Protein AF-A0A7S0Q9B4-F1 (afdb_monomer)

Sequence (312 aa):
CRSCAPCRYISVSLKWGDCGWFAKCDLDGLLHDVTSFSSAAVEPTAGLDVASRRQERSTLLSGSQSTVAEMTKLQQSLASAASMNSTYNNGDRLFDRVKVMPAARTLFCSIDKCGITTIERVAQLVNGFETFKWLQSAPQQFNISFEAYLKLLRNPLWQRVVVYRDPIERFVSAYQSKCLLTDGIRSGRRHCHDVFKLNAWEISMEAVVARLPRYGSSNAHWIPQSHFCVGTVHSAWDSYTHHILLSNLSSQLPDLFRDRVPDPVLASINSHLLHDSNSSHHTHASDLRVSSSLREQLVDFYWEDYRLFLTK

Mean predicted aligned error: 14.37 Å

Structure (mmCIF, N/CA/C/O backbone):
data_AF-A0A7S0Q9B4-F1
#
_entry.id   AF-A0A7S0Q9B4-F1
#
loop_
_atom_site.group_PDB
_atom_site.id
_atom_site.type_symbol
_atom_site.label_atom_id
_atom_site.label_alt_id
_atom_site.label_comp_id
_atom_site.label_asym_id
_atom_site.label_entity_id
_atom_site.label_seq_id
_atom_site.pdbx_PDB_ins_code
_atom_site.Cartn_x
_atom_site.Cartn_y
_atom_site.Cartn_z
_atom_site.occupancy
_atom_site.B_iso_or_equiv
_atom_site.auth_seq_id
_atom_site.auth_comp_id
_atom_site.auth_asym_id
_atom_site.auth_atom_id
_atom_site.pdbx_PDB_model_num
ATOM 1 N N . CYS A 1 1 ? -26.868 -14.373 -4.759 1.00 45.50 1 CYS A N 1
ATOM 2 C CA . CYS A 1 1 ? -27.188 -12.966 -5.078 1.00 45.50 1 CYS A CA 1
ATOM 3 C C . CYS A 1 1 ? -28.187 -12.302 -4.133 1.00 45.50 1 CYS A C 1
ATOM 5 O O . CYS A 1 1 ? -27.847 -11.279 -3.563 1.00 45.50 1 CYS A O 1
ATOM 7 N N . ARG A 1 2 ? -29.380 -12.877 -3.912 1.00 40.91 2 ARG A N 1
ATOM 8 C CA . ARG A 1 2 ? -30.412 -12.324 -3.002 1.00 40.91 2 ARG A CA 1
ATOM 9 C C . ARG A 1 2 ? -29.985 -12.158 -1.529 1.00 40.91 2 ARG A C 1
ATOM 11 O O . ARG A 1 2 ? -30.669 -11.492 -0.768 1.00 40.91 2 ARG A O 1
ATOM 18 N N . SER A 1 3 ? -28.876 -12.770 -1.124 1.00 44.62 3 SER A N 1
ATOM 19 C CA . SER A 1 3 ? -28.341 -12.780 0.242 1.00 44.62 3 SER A CA 1
ATOM 20 C C . SER A 1 3 ? -27.383 -11.620 0.569 1.00 44.62 3 SER A C 1
ATOM 22 O O . SER A 1 3 ? -26.987 -11.487 1.723 1.00 44.62 3 SER A O 1
ATOM 24 N N . CYS A 1 4 ? -27.031 -10.771 -0.405 1.00 42.69 4 CYS A N 1
ATOM 25 C CA . CYS A 1 4 ? -26.103 -9.650 -0.227 1.00 42.69 4 CYS A CA 1
ATOM 26 C C . CYS A 1 4 ? -26.822 -8.314 -0.514 1.00 42.69 4 CYS A C 1
ATOM 28 O O . CYS A 1 4 ? -27.127 -8.017 -1.664 1.00 42.69 4 CYS A O 1
ATOM 30 N N . ALA A 1 5 ? -27.105 -7.500 0.509 1.00 42.16 5 ALA A N 1
ATOM 31 C CA . ALA A 1 5 ? -27.606 -6.124 0.347 1.00 42.16 5 ALA A CA 1
ATOM 32 C C . ALA A 1 5 ? -26.402 -5.160 0.314 1.00 42.16 5 ALA A C 1
ATOM 34 O O . ALA A 1 5 ? -25.591 -5.247 1.240 1.00 42.16 5 ALA A O 1
ATOM 35 N N . PRO A 1 6 ? -26.224 -4.293 -0.715 1.00 50.44 6 PRO A N 1
ATOM 36 C CA . PRO A 1 6 ? -27.185 -3.269 -1.152 1.00 50.44 6 PRO A CA 1
ATOM 37 C C . PRO A 1 6 ? -27.251 -3.064 -2.691 1.00 50.44 6 PRO A C 1
ATOM 39 O O . PRO A 1 6 ? -27.355 -1.936 -3.175 1.00 50.44 6 PRO A O 1
ATOM 42 N N . CYS A 1 7 ? -27.135 -4.125 -3.487 1.00 51.94 7 CYS A N 1
ATOM 43 C CA . CYS A 1 7 ? -27.099 -4.006 -4.949 1.00 51.94 7 CYS A CA 1
ATOM 44 C C . CYS A 1 7 ? -28.514 -3.992 -5.543 1.00 51.94 7 CYS A C 1
ATOM 46 O O . CYS A 1 7 ? -29.295 -4.907 -5.295 1.00 51.94 7 CYS A O 1
ATOM 48 N N . ARG A 1 8 ? -28.838 -2.967 -6.344 1.00 60.84 8 ARG A N 1
ATOM 49 C CA . ARG A 1 8 ? -30.140 -2.856 -7.032 1.00 60.84 8 ARG A CA 1
ATOM 50 C C . ARG A 1 8 ? -30.180 -3.587 -8.377 1.00 60.84 8 ARG A C 1
ATOM 52 O O . ARG A 1 8 ? -31.269 -3.846 -8.874 1.00 60.84 8 ARG A O 1
ATOM 59 N N . TYR A 1 9 ? -29.021 -3.929 -8.946 1.00 68.00 9 TYR A N 1
ATOM 60 C CA . TYR A 1 9 ? -28.896 -4.538 -10.273 1.00 68.00 9 TYR A CA 1
ATOM 61 C C . TYR A 1 9 ? -27.791 -5.592 -10.310 1.00 68.00 9 TYR A C 1
ATOM 63 O O . TYR A 1 9 ? -26.769 -5.451 -9.632 1.00 68.00 9 TYR A O 1
ATOM 71 N N . ILE A 1 10 ? -27.996 -6.626 -11.125 1.00 70.56 10 ILE A N 1
ATOM 72 C CA . ILE A 1 10 ? -27.031 -7.699 -11.389 1.00 70.56 10 ILE A CA 1
ATOM 73 C C . ILE A 1 10 ? -26.905 -7.864 -12.897 1.00 70.56 10 ILE A C 1
ATOM 75 O O . ILE A 1 10 ? -27.923 -7.863 -13.587 1.00 70.56 10 ILE A O 1
ATOM 79 N N . SER A 1 11 ? -25.681 -8.060 -13.386 1.00 71.31 11 SER A N 1
ATOM 80 C CA . SER A 1 11 ? -25.422 -8.567 -14.735 1.00 71.31 11 SER A CA 1
ATOM 81 C C . SER A 1 11 ? -24.710 -9.914 -14.655 1.00 71.31 11 SER A C 1
ATOM 83 O O . SER A 1 11 ? -23.852 -10.104 -13.794 1.00 71.31 11 SER A O 1
ATOM 85 N N . VAL A 1 12 ? -25.086 -10.856 -15.513 1.00 73.44 12 VAL A N 1
ATOM 86 C CA . VAL A 1 12 ? -24.549 -12.220 -15.555 1.00 73.44 12 VAL A CA 1
ATOM 87 C C . VAL A 1 12 ? -24.048 -12.512 -16.961 1.00 73.44 12 VAL A C 1
ATOM 89 O O . VAL A 1 12 ? -24.817 -12.367 -17.915 1.00 73.44 12 VAL A O 1
ATOM 92 N N . SER A 1 13 ? -22.801 -12.971 -17.098 1.00 74.44 13 SER A N 1
ATOM 93 C CA . SER A 1 13 ? -22.356 -13.569 -18.355 1.00 74.44 13 SER A CA 1
ATOM 94 C C . SER A 1 13 ? -22.805 -15.022 -18.418 1.00 74.44 13 SER A C 1
ATOM 96 O O . SER A 1 13 ? -22.354 -15.872 -17.653 1.00 74.44 13 SER A O 1
ATOM 98 N N . LEU A 1 14 ? -23.660 -15.343 -19.382 1.00 73.38 14 LEU A N 1
ATOM 99 C CA . LEU A 1 14 ? -24.079 -16.717 -19.656 1.00 73.38 14 LEU A CA 1
ATOM 100 C C . LEU A 1 14 ? -22.945 -17.556 -20.261 1.00 73.38 14 LEU A C 1
ATOM 102 O O . LEU A 1 14 ? -22.964 -18.778 -20.148 1.00 73.38 14 LEU A O 1
ATOM 106 N N . LYS A 1 15 ? -21.953 -16.912 -20.892 1.00 68.56 15 LYS A N 1
ATOM 107 C CA . LYS A 1 15 ? -20.797 -17.591 -21.496 1.00 68.56 15 LYS A CA 1
ATOM 108 C C . LYS A 1 15 ? -19.763 -18.015 -20.455 1.00 68.56 15 LYS A C 1
ATOM 110 O O . LYS A 1 15 ? -19.178 -19.085 -20.590 1.00 68.56 15 LYS A O 1
ATOM 115 N N . TRP A 1 16 ? -19.530 -17.171 -19.451 1.00 65.50 16 TRP A N 1
ATOM 116 C CA . TRP A 1 16 ? -18.462 -17.362 -18.464 1.00 65.50 16 TRP A CA 1
ATOM 117 C C . TRP A 1 16 ? -18.972 -17.777 -17.082 1.00 65.50 16 TRP A C 1
ATOM 119 O O . TRP A 1 16 ? -18.181 -18.196 -16.243 1.00 65.50 16 TRP A O 1
ATOM 129 N N . GLY A 1 17 ? -20.286 -17.705 -16.846 1.00 65.06 17 GLY A N 1
ATOM 130 C CA . GLY A 1 17 ? -20.890 -18.046 -15.558 1.00 65.06 17 GLY A CA 1
ATOM 131 C C . GLY A 1 17 ? -20.516 -17.077 -14.433 1.00 65.06 17 GLY A C 1
ATOM 132 O O . GLY A 1 17 ? -20.648 -17.431 -13.263 1.00 65.06 17 GLY A O 1
ATOM 133 N N . ASP A 1 18 ? -20.039 -15.877 -14.769 1.00 59.38 18 ASP A N 1
ATOM 134 C CA . ASP A 1 18 ? -19.660 -14.835 -13.820 1.00 59.38 18 ASP A CA 1
ATOM 135 C C . ASP A 1 18 ? -20.777 -13.792 -13.650 1.00 59.38 18 ASP A C 1
ATOM 137 O O . ASP A 1 18 ? -21.719 -13.694 -14.444 1.00 59.38 18 ASP A O 1
ATOM 141 N N . CYS A 1 19 ? -20.718 -13.039 -12.549 1.00 62.88 19 CYS A N 1
ATOM 142 C CA . CYS A 1 19 ? -21.680 -11.980 -12.263 1.00 62.88 19 CYS A CA 1
ATOM 143 C C . CYS A 1 19 ? -20.983 -10.700 -11.796 1.00 62.88 19 CYS A C 1
ATOM 145 O O . CYS A 1 19 ? -20.029 -10.746 -11.020 1.00 62.88 19 CYS A O 1
ATOM 147 N N . GLY A 1 20 ? -21.484 -9.560 -12.274 1.00 61.06 20 GLY A N 1
ATOM 148 C CA . GLY A 1 20 ? -21.036 -8.215 -11.919 1.00 61.06 20 GLY A CA 1
ATOM 149 C C . GLY A 1 20 ? -22.130 -7.417 -11.205 1.00 61.06 20 GLY A C 1
ATOM 150 O O . GLY A 1 20 ? -23.327 -7.668 -11.387 1.00 61.06 20 GLY A O 1
ATOM 151 N N . TRP A 1 21 ? -21.717 -6.441 -10.391 1.00 65.69 21 TRP A N 1
ATOM 152 C CA . TRP A 1 21 ? -22.593 -5.682 -9.492 1.00 65.69 21 TRP A CA 1
ATOM 153 C C . TRP A 1 21 ? -22.503 -4.183 -9.734 1.00 65.69 21 TRP A C 1
ATOM 155 O O . TRP A 1 21 ? -21.416 -3.644 -9.931 1.00 65.69 21 TRP A O 1
ATOM 165 N N . PHE A 1 22 ? -23.640 -3.494 -9.606 1.00 57.22 22 PHE A N 1
ATOM 166 C CA . PHE A 1 22 ? -23.698 -2.039 -9.730 1.00 57.22 22 PHE A CA 1
ATOM 167 C C . PHE A 1 22 ? -24.499 -1.422 -8.579 1.00 57.22 22 PHE A C 1
ATOM 169 O O . PHE A 1 22 ? -25.646 -1.795 -8.316 1.00 57.22 22 PHE A O 1
ATOM 176 N N . ALA A 1 23 ? -23.894 -0.453 -7.886 1.00 46.22 23 ALA A N 1
ATOM 177 C CA . ALA A 1 23 ? -24.555 0.314 -6.825 1.00 46.22 23 ALA A CA 1
ATOM 178 C C . ALA A 1 23 ? -25.569 1.334 -7.386 1.00 46.22 23 ALA A C 1
ATOM 180 O O . ALA A 1 23 ? -26.553 1.666 -6.724 1.00 46.22 23 ALA A O 1
ATOM 181 N N . LYS A 1 24 ? -25.343 1.807 -8.619 1.00 54.75 24 LYS A N 1
ATOM 182 C CA . LYS A 1 24 ? -26.245 2.633 -9.436 1.00 54.75 24 LYS A CA 1
ATOM 183 C C . LYS A 1 24 ? -26.073 2.216 -10.898 1.00 54.75 24 LYS A C 1
ATOM 185 O O . LYS A 1 24 ? -24.947 1.963 -11.313 1.00 54.75 24 LYS A O 1
ATOM 190 N N . CYS A 1 25 ? -27.166 2.126 -11.648 1.00 54.25 25 CYS A N 1
ATOM 191 C CA . CYS A 1 25 ? -27.161 1.756 -13.062 1.00 54.25 25 CYS A CA 1
ATOM 192 C C . CYS A 1 25 ? -28.137 2.672 -13.809 1.00 54.25 25 CYS A C 1
ATOM 194 O O . CYS A 1 25 ? -29.242 2.898 -13.310 1.00 54.25 25 CYS A O 1
ATOM 196 N N . ASP A 1 26 ? -27.703 3.220 -14.944 1.00 61.12 26 ASP A N 1
ATOM 197 C CA . ASP A 1 26 ? -28.575 3.864 -15.925 1.00 61.12 26 ASP A CA 1
ATOM 198 C C . ASP A 1 26 ? -29.165 2.759 -16.800 1.00 61.12 26 ASP A C 1
ATOM 200 O O . ASP A 1 26 ? -28.463 2.169 -17.619 1.00 61.12 26 ASP A O 1
ATOM 204 N N . LEU A 1 27 ? -30.423 2.411 -16.535 1.00 55.31 27 LEU A N 1
ATOM 205 C CA . LEU A 1 27 ? -31.079 1.289 -17.198 1.00 55.31 27 LEU A CA 1
ATOM 206 C C . LEU A 1 27 ? -31.327 1.552 -18.679 1.00 55.31 27 LEU A C 1
ATOM 208 O O . LEU A 1 27 ? -31.264 0.612 -19.463 1.00 55.31 27 LEU A O 1
ATOM 212 N N . ASP A 1 28 ? -31.566 2.807 -19.049 1.00 60.16 28 ASP A N 1
ATOM 213 C CA . ASP A 1 28 ? -31.885 3.181 -20.425 1.00 60.16 28 ASP A CA 1
ATOM 214 C C . ASP A 1 28 ? -30.621 3.208 -21.304 1.00 60.16 28 ASP A C 1
ATOM 216 O O . ASP A 1 28 ? -30.698 3.069 -22.523 1.00 60.16 28 ASP A O 1
ATOM 220 N N . GLY A 1 29 ? -29.443 3.337 -20.681 1.00 55.78 29 GLY A N 1
ATOM 221 C CA . GLY A 1 29 ? -28.130 3.275 -21.328 1.00 55.78 29 GLY A CA 1
ATOM 222 C C . GLY A 1 29 ? -27.511 1.873 -21.409 1.00 55.78 29 GLY A C 1
ATOM 223 O O . GLY A 1 29 ? -26.362 1.742 -21.839 1.00 55.78 29 GLY A O 1
ATOM 224 N N . LEU A 1 30 ? -28.217 0.821 -20.978 1.00 60.12 30 LEU A N 1
ATOM 225 C CA . LEU A 1 30 ? -27.703 -0.546 -21.052 1.00 60.12 30 LEU A CA 1
ATOM 226 C C . LEU A 1 30 ? -27.747 -1.081 -22.489 1.00 60.12 30 LEU A C 1
ATOM 228 O O . LEU A 1 30 ? -28.779 -1.088 -23.155 1.00 60.12 30 LEU A O 1
ATOM 232 N N . LEU A 1 31 ? -26.616 -1.620 -22.949 1.00 58.62 31 LEU A N 1
ATOM 233 C CA . LEU A 1 31 ? -26.570 -2.412 -24.175 1.00 58.62 31 LEU A CA 1
ATOM 234 C C . LEU A 1 31 ? -27.228 -3.772 -23.906 1.00 58.62 31 LEU A C 1
ATOM 236 O O . LEU A 1 31 ? -26.652 -4.644 -23.253 1.00 58.62 31 LEU A O 1
ATOM 240 N N . HIS A 1 32 ? -28.465 -3.932 -24.372 1.00 63.59 32 HIS A N 1
ATOM 241 C CA . HIS A 1 32 ? -29.267 -5.149 -24.193 1.00 63.59 32 HIS A CA 1
ATOM 242 C C . HIS A 1 32 ? -29.028 -6.210 -25.278 1.00 63.59 32 HIS A C 1
ATOM 244 O O . HIS A 1 32 ? -29.519 -7.331 -25.164 1.00 63.59 32 HIS A O 1
ATOM 250 N N . ASP A 1 33 ? -28.280 -5.868 -26.323 1.00 65.31 33 ASP A N 1
ATOM 251 C CA . ASP A 1 33 ? -27.979 -6.710 -27.482 1.00 65.31 33 ASP A CA 1
ATOM 252 C C . ASP A 1 33 ? -26.639 -7.456 -27.363 1.00 65.31 33 ASP A C 1
ATOM 254 O O . ASP A 1 33 ? -26.219 -8.156 -28.287 1.00 65.31 33 ASP A O 1
ATOM 258 N N . VAL A 1 34 ? -25.967 -7.365 -26.212 1.00 69.31 34 VAL A N 1
ATOM 259 C CA . VAL A 1 34 ? -24.712 -8.081 -25.979 1.00 69.31 34 VAL A CA 1
ATOM 260 C C . VAL A 1 34 ? -24.996 -9.575 -25.820 1.00 69.31 34 VAL A C 1
ATOM 262 O O . VAL A 1 34 ? -25.432 -10.053 -24.770 1.00 69.31 34 VAL A O 1
ATOM 265 N N . THR A 1 35 ? -24.706 -10.342 -26.872 1.00 74.88 35 THR A N 1
ATOM 266 C CA . THR A 1 35 ? -24.812 -11.807 -26.854 1.00 74.88 35 THR A CA 1
ATOM 267 C C . THR A 1 35 ? -24.101 -12.400 -25.638 1.00 74.88 35 THR A C 1
ATOM 269 O O . THR A 1 35 ? -22.905 -12.189 -25.435 1.00 74.88 35 THR A O 1
ATOM 272 N N . SER A 1 36 ? -24.818 -13.240 -24.888 1.00 79.44 36 SER A N 1
ATOM 273 C CA . SER A 1 36 ? -24.344 -13.934 -23.678 1.00 79.44 36 SER A CA 1
ATOM 274 C C . SER A 1 36 ? -24.268 -13.094 -22.400 1.00 79.44 36 SER A C 1
ATOM 276 O O . SER A 1 36 ? -23.607 -13.530 -21.460 1.00 79.44 36 SER A O 1
ATOM 278 N N . PHE A 1 37 ? -24.946 -11.948 -22.318 1.00 73.25 37 PHE A N 1
ATOM 279 C CA . PHE A 1 37 ? -25.133 -11.217 -21.062 1.00 73.25 37 PHE A CA 1
ATOM 280 C C . PHE A 1 37 ? -26.617 -11.049 -20.727 1.00 73.25 37 PHE A C 1
ATOM 282 O O . PHE A 1 37 ? -27.444 -10.833 -21.606 1.00 73.25 37 PHE A O 1
ATOM 289 N N . SER A 1 38 ? -26.955 -11.159 -19.441 1.00 72.38 38 SER A N 1
ATOM 290 C CA . SER A 1 38 ? -28.304 -10.923 -18.923 1.00 72.38 38 SER A CA 1
ATOM 291 C C . SER A 1 38 ? -28.238 -10.021 -17.701 1.00 72.38 38 SER A C 1
ATOM 293 O O . SER A 1 38 ? -27.550 -10.343 -16.734 1.00 72.38 38 SER A O 1
ATOM 295 N N . SER A 1 39 ? -28.992 -8.926 -17.714 1.00 71.62 39 SER A N 1
ATOM 296 C CA . SER A 1 39 ? -29.063 -7.977 -16.600 1.00 71.62 39 SER A CA 1
ATOM 297 C C . SER A 1 39 ? -30.472 -7.928 -16.015 1.00 71.62 39 SER A C 1
ATOM 299 O O . SER A 1 39 ? -31.451 -7.997 -16.753 1.00 71.62 39 SER A O 1
ATOM 301 N N . ALA A 1 40 ? -30.587 -7.815 -14.691 1.00 68.25 40 ALA A N 1
ATOM 302 C CA . ALA A 1 40 ? -31.870 -7.735 -13.998 1.00 68.25 40 ALA A CA 1
ATOM 303 C C . ALA A 1 40 ? -31.802 -6.824 -12.766 1.00 68.25 40 ALA A C 1
ATOM 305 O O . ALA A 1 40 ? -30.788 -6.770 -12.062 1.00 68.25 40 ALA A O 1
ATOM 306 N N . ALA A 1 41 ? -32.910 -6.138 -12.486 1.00 67.56 41 ALA A N 1
ATOM 307 C CA . ALA A 1 41 ? -33.123 -5.469 -11.211 1.00 67.56 41 ALA A CA 1
ATOM 308 C C . ALA A 1 41 ? -33.344 -6.502 -10.096 1.00 67.56 41 ALA A C 1
ATOM 310 O O . ALA A 1 41 ? -33.961 -7.548 -10.307 1.00 67.56 41 ALA A O 1
ATOM 311 N N . VAL A 1 42 ? -32.847 -6.204 -8.900 1.00 67.25 42 VAL A N 1
ATOM 312 C CA . VAL A 1 42 ? -33.044 -7.026 -7.705 1.00 67.25 42 VAL A CA 1
ATOM 313 C C . VAL A 1 42 ? -34.003 -6.293 -6.788 1.00 67.25 42 VAL A C 1
ATOM 315 O O . VAL A 1 42 ? -33.659 -5.242 -6.245 1.00 67.25 42 VAL A O 1
ATOM 318 N N . GLU A 1 43 ? -35.199 -6.847 -6.598 1.00 63.19 43 GLU A N 1
ATOM 319 C CA . GLU A 1 43 ? -36.097 -6.322 -5.577 1.00 63.19 43 GLU A CA 1
ATOM 320 C C . GLU A 1 43 ? -35.483 -6.540 -4.188 1.00 63.19 43 GLU A C 1
ATOM 322 O O . GLU A 1 43 ? -35.070 -7.664 -3.868 1.00 63.19 43 GLU A O 1
ATOM 327 N N . PRO A 1 44 ? -35.392 -5.490 -3.352 1.00 57.62 44 PRO A N 1
ATOM 328 C CA . PRO A 1 44 ? -34.975 -5.647 -1.971 1.00 57.62 44 PRO A CA 1
ATOM 329 C C . PRO A 1 44 ? -35.926 -6.619 -1.278 1.00 57.62 44 PRO A C 1
ATOM 331 O O . PRO A 1 44 ? -37.139 -6.422 -1.300 1.00 57.62 44 PRO A O 1
ATOM 334 N N . THR A 1 45 ? -35.392 -7.655 -0.636 1.00 56.97 45 THR A N 1
ATOM 335 C CA . THR A 1 45 ? -36.185 -8.539 0.218 1.00 56.97 45 THR A CA 1
ATOM 336 C C . THR A 1 45 ? -36.749 -7.710 1.372 1.00 56.97 45 THR A C 1
ATOM 338 O O . THR A 1 45 ? -36.049 -7.405 2.340 1.00 56.97 45 THR A O 1
ATOM 341 N N . ALA A 1 46 ? -38.012 -7.302 1.256 1.00 50.12 46 ALA A N 1
ATOM 342 C CA . ALA A 1 46 ? -38.762 -6.683 2.335 1.00 50.12 46 ALA A CA 1
ATOM 343 C C . ALA A 1 46 ? -38.872 -7.705 3.477 1.00 50.12 46 ALA A C 1
ATOM 345 O O . ALA A 1 46 ? -39.624 -8.668 3.367 1.00 50.12 46 ALA A O 1
ATOM 346 N N . GLY A 1 47 ? -38.076 -7.553 4.541 1.00 50.09 47 GLY A N 1
ATOM 347 C CA . GLY A 1 47 ? -38.225 -8.425 5.712 1.00 50.09 47 GLY A CA 1
ATOM 348 C C . GLY A 1 47 ? -37.028 -8.647 6.634 1.00 50.09 47 GLY A C 1
ATOM 349 O O . GLY A 1 47 ? -37.185 -9.389 7.596 1.00 50.09 47 GLY A O 1
ATOM 350 N N . LEU A 1 48 ? -35.853 -8.042 6.422 1.00 48.19 48 LEU A N 1
ATOM 351 C CA . LEU A 1 48 ? -34.791 -8.085 7.442 1.00 48.19 48 LEU A CA 1
ATOM 352 C C . LEU A 1 48 ? -34.723 -6.758 8.197 1.00 48.19 48 LEU A C 1
ATOM 354 O O . LEU A 1 48 ? -34.172 -5.760 7.738 1.00 48.19 48 LEU A O 1
ATOM 358 N N . ASP A 1 49 ? -35.370 -6.799 9.354 1.00 46.00 49 ASP A N 1
ATOM 359 C CA . ASP A 1 49 ? -35.738 -5.709 10.242 1.00 46.00 49 ASP A CA 1
ATOM 360 C C . ASP A 1 49 ? -34.524 -4.897 10.740 1.00 46.00 49 ASP A C 1
ATOM 362 O O . ASP A 1 49 ? -33.738 -5.320 11.593 1.00 46.00 49 ASP A O 1
ATOM 366 N N . VAL A 1 50 ? -34.361 -3.696 10.181 1.00 50.19 50 VAL A N 1
ATOM 367 C CA . VAL A 1 50 ? -33.300 -2.730 10.522 1.00 50.19 50 VAL A CA 1
ATOM 368 C C . VAL A 1 50 ? -33.477 -2.184 11.950 1.00 50.19 50 VAL A C 1
ATOM 370 O O . VAL A 1 50 ? -32.511 -1.717 12.558 1.00 50.19 50 VAL A O 1
ATOM 373 N N . ALA A 1 51 ? -34.682 -2.281 12.523 1.00 43.97 51 ALA A N 1
ATOM 374 C CA . ALA A 1 51 ? -34.985 -1.805 13.870 1.00 43.97 51 ALA A CA 1
ATOM 375 C C . ALA A 1 51 ? -34.419 -2.721 14.971 1.00 43.97 51 ALA A C 1
ATOM 377 O O . ALA A 1 51 ? -33.869 -2.223 15.955 1.00 43.97 51 ALA A O 1
ATOM 378 N N . SER A 1 52 ? -34.446 -4.044 14.771 1.00 41.91 52 SER A N 1
ATOM 379 C CA . SER A 1 52 ? -33.945 -5.035 15.741 1.00 41.91 52 SER A CA 1
ATOM 380 C C . SER A 1 52 ? -32.440 -4.878 16.025 1.00 41.91 52 SER A C 1
ATOM 382 O O . SER A 1 52 ? -32.008 -4.929 17.176 1.00 41.91 52 SER A O 1
ATOM 384 N N . ARG A 1 53 ? -31.635 -4.534 15.007 1.00 47.34 53 ARG A N 1
ATOM 385 C CA . ARG A 1 53 ? -30.180 -4.313 15.159 1.00 47.34 53 ARG A CA 1
ATOM 386 C C . ARG A 1 53 ? -29.813 -3.021 15.894 1.00 47.34 53 ARG A C 1
ATOM 388 O O . ARG A 1 53 ? -28.668 -2.854 16.313 1.00 47.34 53 ARG A O 1
ATOM 395 N N . ARG A 1 54 ? -30.750 -2.078 16.035 1.00 42.12 54 ARG A N 1
ATOM 396 C CA . ARG A 1 54 ? -30.503 -0.787 16.697 1.00 42.12 54 ARG A CA 1
ATOM 397 C C . ARG A 1 54 ? -30.595 -0.902 18.221 1.00 42.12 54 ARG A C 1
ATOM 399 O O . ARG A 1 54 ? -29.916 -0.156 18.921 1.00 42.12 54 ARG A O 1
ATOM 406 N N . GLN A 1 55 ? -31.375 -1.859 18.720 1.00 37.53 55 GLN A N 1
ATOM 407 C CA . GLN A 1 55 ? -31.637 -2.029 20.149 1.00 37.53 55 GLN A CA 1
ATOM 408 C C . GLN A 1 55 ? -30.535 -2.835 20.860 1.00 37.53 55 GLN A C 1
ATOM 410 O O . GLN A 1 55 ? -30.136 -2.452 21.954 1.00 37.53 55 GLN A O 1
ATOM 415 N N . GLU A 1 56 ? -29.926 -3.833 20.204 1.00 41.19 56 GLU A N 1
ATOM 416 C CA . GLU A 1 56 ? -28.734 -4.535 20.731 1.00 41.19 56 GLU A CA 1
ATOM 417 C C . GLU A 1 56 ? -27.490 -3.628 20.826 1.00 41.19 56 GLU A C 1
ATOM 419 O O . GLU A 1 56 ? -26.598 -3.848 21.646 1.00 41.19 56 GLU A O 1
ATOM 424 N N . ARG A 1 57 ? -27.427 -2.562 20.015 1.00 44.81 57 ARG A N 1
ATOM 425 C CA . ARG A 1 57 ? -26.277 -1.645 19.951 1.00 44.81 57 ARG A CA 1
ATOM 426 C C . ARG A 1 57 ? -26.271 -0.604 21.076 1.00 44.81 57 ARG A C 1
ATOM 428 O O . ARG A 1 57 ? -25.203 -0.141 21.466 1.00 44.81 57 ARG A O 1
ATOM 435 N N . SER A 1 58 ? -27.439 -0.270 21.629 1.00 38.00 58 SER A N 1
ATOM 436 C CA . SER A 1 58 ? -27.558 0.682 22.743 1.00 38.00 58 SER A CA 1
ATOM 437 C C . SER A 1 58 ? -27.078 0.091 24.073 1.00 38.00 58 SER A C 1
ATOM 439 O O . SER A 1 58 ? -26.619 0.830 24.938 1.00 38.00 58 SER A O 1
ATOM 441 N N . THR A 1 59 ? -27.143 -1.232 24.232 1.00 40.91 59 THR A N 1
ATOM 442 C CA . THR A 1 59 ? -26.747 -1.942 25.458 1.00 40.91 59 THR A CA 1
ATOM 443 C C . THR A 1 59 ? -25.235 -2.188 25.540 1.00 40.91 59 THR A C 1
ATOM 445 O O . THR A 1 59 ? -24.710 -2.403 26.626 1.00 40.91 59 THR A O 1
ATOM 448 N N . LEU A 1 60 ? -24.514 -2.104 24.413 1.00 43.69 60 LEU A N 1
ATOM 449 C CA . LEU A 1 60 ? -23.052 -2.269 24.338 1.00 43.69 60 LEU A CA 1
ATOM 450 C C . LEU A 1 60 ? -22.261 -0.972 24.599 1.00 43.69 60 LEU A C 1
ATOM 452 O O . LEU A 1 60 ? -21.081 -1.034 24.937 1.00 43.69 60 LEU A O 1
ATOM 456 N N . LEU A 1 61 ? -22.886 0.200 24.455 1.00 42.00 61 LEU A N 1
ATOM 457 C CA . LEU A 1 61 ? -22.219 1.507 24.575 1.00 42.00 61 LEU A CA 1
ATOM 458 C C . LEU A 1 61 ? -22.168 2.061 26.012 1.00 42.00 61 LEU A C 1
ATOM 460 O O . LEU A 1 61 ? -21.436 3.013 26.266 1.00 42.00 61 LEU A O 1
ATOM 464 N N . SER A 1 62 ? -22.876 1.458 26.971 1.00 39.44 62 SER A N 1
ATOM 465 C CA . SER A 1 62 ? -22.888 1.893 28.379 1.00 39.44 62 SER A CA 1
ATOM 466 C C . SER A 1 62 ? -21.739 1.329 29.235 1.00 39.44 62 SER A C 1
ATOM 468 O O . SER A 1 62 ? -21.596 1.717 30.391 1.00 39.44 62 SER A O 1
ATOM 470 N N . GLY A 1 63 ? -20.885 0.451 28.690 1.00 40.91 63 GLY A N 1
ATOM 471 C CA . GLY A 1 63 ? -19.789 -0.216 29.418 1.00 40.91 63 GLY A CA 1
ATOM 472 C C . GLY A 1 63 ? -18.392 0.417 29.288 1.00 40.91 63 GLY A C 1
ATOM 473 O O . GLY A 1 63 ? -17.402 -0.213 29.662 1.00 40.91 63 GLY A O 1
ATOM 474 N N . SER A 1 64 ? -18.268 1.633 28.740 1.00 47.44 64 SER A N 1
ATOM 475 C CA . SER A 1 64 ? -17.004 2.151 28.174 1.00 47.44 64 SER A CA 1
ATOM 476 C C . SER A 1 64 ? -15.867 2.478 29.164 1.00 47.44 64 SER A C 1
ATOM 478 O O . SER A 1 64 ? -14.794 2.886 28.724 1.00 47.44 64 SER A O 1
ATOM 480 N N . GLN A 1 65 ? -16.046 2.308 30.478 1.00 42.34 65 GLN A N 1
ATOM 481 C CA . GLN A 1 65 ? -14.967 2.511 31.462 1.00 42.34 65 GLN A CA 1
ATOM 482 C C . GLN A 1 65 ? -14.245 1.208 31.863 1.00 42.34 65 GLN A C 1
ATOM 484 O O . GLN A 1 65 ? -13.097 1.255 32.299 1.00 42.34 65 GLN A O 1
ATOM 489 N N . SER A 1 66 ? -14.848 0.035 31.631 1.00 42.06 66 SER A N 1
ATOM 490 C CA . SER A 1 66 ? -14.231 -1.275 31.923 1.00 42.06 66 SER A CA 1
ATOM 491 C C . SER A 1 66 ? -13.186 -1.698 30.873 1.00 42.06 66 SER A C 1
ATOM 493 O O . SER A 1 66 ? -12.244 -2.435 31.163 1.00 42.06 66 SER A O 1
ATOM 495 N N . THR A 1 67 ? -13.304 -1.186 29.645 1.00 53.62 67 THR A N 1
ATOM 496 C CA . THR A 1 67 ? -12.539 -1.648 28.473 1.00 53.62 67 THR A CA 1
ATOM 497 C C . THR A 1 67 ? -11.077 -1.205 28.460 1.00 53.62 67 THR A C 1
ATOM 499 O O . THR A 1 67 ? -10.243 -1.877 27.856 1.00 53.62 67 THR A O 1
ATOM 502 N N . VAL A 1 68 ? -10.738 -0.103 29.137 1.00 50.41 68 VAL A N 1
ATOM 503 C CA . VAL A 1 68 ? -9.353 0.395 29.216 1.00 50.41 68 VAL A CA 1
ATOM 504 C C . VAL A 1 68 ? -8.523 -0.460 30.179 1.00 50.41 68 VAL A C 1
ATOM 506 O O . VAL A 1 68 ? -7.414 -0.861 29.841 1.00 50.41 68 VAL A O 1
ATOM 509 N N . ALA A 1 69 ? -9.079 -0.835 31.337 1.00 43.09 69 ALA A N 1
ATOM 510 C CA . ALA A 1 69 ? -8.396 -1.690 32.311 1.00 43.09 69 ALA A CA 1
ATOM 511 C C . ALA A 1 69 ? -8.223 -3.141 31.814 1.00 43.09 69 ALA A C 1
ATOM 513 O O . ALA A 1 69 ? -7.199 -3.774 32.083 1.00 43.09 69 ALA A O 1
ATOM 514 N N . GLU A 1 70 ? -9.187 -3.660 31.046 1.00 50.34 70 GLU A N 1
ATOM 515 C CA . GLU A 1 70 ? -9.061 -4.955 30.364 1.00 50.34 70 GLU A CA 1
ATOM 516 C C . GLU A 1 70 ? -8.012 -4.935 29.246 1.00 50.34 70 GLU A C 1
ATOM 518 O O . GLU A 1 70 ? -7.256 -5.897 29.107 1.00 50.34 70 GLU A O 1
ATOM 523 N N . MET A 1 71 ? -7.894 -3.835 28.492 1.00 53.44 71 MET A N 1
ATOM 524 C CA . MET A 1 71 ? -6.842 -3.681 27.481 1.00 53.44 71 MET A CA 1
ATOM 525 C C . MET A 1 71 ? -5.439 -3.655 28.098 1.00 53.44 71 MET A C 1
ATOM 527 O O . MET A 1 71 ? -4.544 -4.319 27.572 1.00 53.44 71 MET A O 1
ATOM 531 N N . THR A 1 72 ? -5.258 -2.988 29.242 1.00 50.84 72 THR A N 1
ATOM 532 C CA . THR A 1 72 ? -3.977 -2.982 29.969 1.00 50.84 72 THR A CA 1
ATOM 533 C C . THR A 1 72 ? -3.609 -4.379 30.482 1.00 50.84 72 THR A C 1
ATOM 535 O O . THR A 1 72 ? -2.449 -4.781 30.396 1.00 50.84 72 THR A O 1
ATOM 538 N N . LYS A 1 73 ? -4.592 -5.170 30.944 1.00 49.88 73 LYS A N 1
ATOM 539 C CA . LYS A 1 73 ? -4.378 -6.574 31.346 1.00 49.88 73 LYS A CA 1
ATOM 540 C C . LYS A 1 73 ? -4.028 -7.477 30.162 1.00 49.88 73 LYS A C 1
ATOM 542 O O . LYS A 1 73 ? -3.146 -8.325 30.291 1.00 49.88 73 LYS A O 1
ATOM 547 N N . LEU A 1 74 ? -4.656 -7.276 29.001 1.00 48.38 74 LEU A N 1
ATOM 548 C CA . LEU A 1 74 ? -4.314 -8.018 27.784 1.00 48.38 74 LEU A CA 1
ATOM 549 C C . LEU A 1 74 ? -2.885 -7.688 27.321 1.00 48.38 74 LEU A C 1
ATOM 551 O O . LEU A 1 74 ? -2.117 -8.602 27.023 1.00 48.38 74 LEU A O 1
ATOM 555 N N . GLN A 1 75 ? -2.500 -6.405 27.344 1.00 53.12 75 GLN A N 1
ATOM 556 C CA . GLN A 1 75 ? -1.136 -5.948 27.043 1.00 53.12 75 GLN A CA 1
ATOM 557 C C . GLN A 1 75 ? -0.098 -6.528 28.014 1.00 53.12 75 GLN A C 1
ATOM 559 O O . GLN A 1 75 ? 0.957 -6.979 27.573 1.00 53.12 75 GLN A O 1
ATOM 564 N N . GLN A 1 76 ? -0.404 -6.591 29.314 1.00 50.41 76 GLN A N 1
ATOM 565 C CA . GLN A 1 76 ? 0.484 -7.192 30.316 1.00 50.41 76 GLN A CA 1
ATOM 566 C C . GLN A 1 76 ? 0.610 -8.716 30.164 1.00 50.41 76 GLN A C 1
ATOM 568 O O . GLN A 1 76 ? 1.702 -9.246 30.354 1.00 50.41 76 GLN A O 1
ATOM 573 N N . SER A 1 77 ? -0.456 -9.418 29.755 1.00 49.06 77 SER A N 1
ATOM 574 C CA . SER A 1 77 ? -0.406 -10.869 29.492 1.00 49.06 77 SER A CA 1
ATOM 575 C C . SER A 1 77 ? 0.374 -11.238 28.222 1.00 49.06 77 SER A C 1
ATOM 577 O O . SER A 1 77 ? 0.967 -12.309 28.143 1.00 49.06 77 SER A O 1
ATOM 579 N N . LEU A 1 78 ? 0.400 -10.343 27.229 1.00 50.41 78 LEU A N 1
ATOM 580 C CA . LEU A 1 78 ? 1.162 -10.530 25.992 1.00 50.41 78 LEU A CA 1
ATOM 581 C C . LEU A 1 78 ? 2.643 -10.172 26.181 1.00 50.41 78 LEU A C 1
ATOM 583 O O . LEU A 1 78 ? 3.505 -10.810 25.581 1.00 50.41 78 LEU A O 1
ATOM 587 N N . ALA A 1 79 ? 2.950 -9.206 27.055 1.00 44.22 79 ALA A N 1
ATOM 588 C CA . ALA A 1 79 ? 4.319 -8.817 27.388 1.00 44.22 79 ALA A CA 1
ATOM 589 C C . ALA A 1 79 ? 5.075 -9.896 28.187 1.00 44.22 79 ALA A C 1
ATOM 591 O O . ALA A 1 79 ? 6.277 -10.070 27.994 1.00 44.22 79 ALA A O 1
ATOM 592 N N . SER A 1 80 ? 4.389 -10.666 29.039 1.00 41.72 80 SER A N 1
ATOM 593 C CA . SER A 1 80 ? 5.003 -11.759 29.809 1.00 41.72 80 SER A CA 1
ATOM 594 C C . SER A 1 80 ? 5.278 -13.025 28.985 1.00 41.72 80 SER A C 1
ATOM 596 O O . SER A 1 80 ? 6.083 -13.853 29.403 1.00 41.72 80 SER A O 1
ATOM 598 N N . ALA A 1 81 ? 4.690 -13.150 27.790 1.00 42.00 81 ALA A N 1
ATOM 599 C CA . ALA A 1 81 ? 4.962 -14.240 26.849 1.00 42.00 81 ALA A CA 1
ATOM 600 C C . ALA A 1 81 ? 6.105 -13.937 25.854 1.00 42.00 81 ALA A C 1
ATOM 602 O O . ALA A 1 81 ? 6.516 -14.823 25.110 1.00 42.00 81 ALA A O 1
ATOM 603 N N . ALA A 1 82 ? 6.634 -12.706 25.828 1.00 40.16 82 ALA A N 1
ATOM 604 C CA . ALA A 1 82 ? 7.594 -12.240 24.818 1.00 40.16 82 ALA A CA 1
ATOM 605 C C . ALA A 1 82 ? 9.072 -12.281 25.262 1.00 40.16 82 ALA A C 1
ATOM 607 O O . ALA A 1 82 ? 9.926 -11.648 24.643 1.00 40.16 82 ALA A O 1
ATOM 608 N N . SER A 1 83 ? 9.403 -13.038 26.312 1.00 39.69 83 SER A N 1
ATOM 609 C CA . SER A 1 83 ? 10.796 -13.283 26.702 1.00 39.69 83 SER A CA 1
ATOM 610 C C . SER A 1 83 ? 11.342 -14.515 25.983 1.00 39.69 83 SER A C 1
ATOM 612 O O . SER A 1 83 ? 11.413 -15.589 26.571 1.00 39.69 83 SER A O 1
ATOM 614 N N . MET A 1 84 ? 11.719 -14.368 24.709 1.00 37.88 84 MET A N 1
ATOM 615 C CA . MET A 1 84 ? 12.731 -15.216 24.067 1.00 37.88 84 MET A CA 1
ATOM 616 C C . MET A 1 84 ? 13.416 -14.473 22.914 1.00 37.88 84 MET A C 1
ATOM 618 O O . MET A 1 84 ? 12.769 -13.936 22.018 1.00 37.88 84 MET A O 1
ATOM 622 N N . ASN A 1 85 ? 14.752 -14.472 22.968 1.00 42.31 85 ASN A N 1
ATOM 623 C CA . ASN A 1 85 ? 15.685 -14.057 21.921 1.00 42.31 85 ASN A CA 1
ATOM 624 C C . ASN A 1 85 ? 15.224 -14.503 20.524 1.00 42.31 85 ASN A C 1
ATOM 626 O O . ASN A 1 85 ? 15.300 -15.686 20.200 1.00 42.31 85 ASN A O 1
ATOM 630 N N . SER A 1 86 ? 14.825 -13.556 19.674 1.00 35.78 86 SER A N 1
ATOM 631 C CA . SER A 1 86 ? 14.579 -13.814 18.254 1.00 35.78 86 SER A CA 1
ATOM 632 C C . SER A 1 86 ? 15.790 -13.379 17.438 1.00 35.78 86 SER A C 1
ATOM 634 O O . SER A 1 86 ? 15.957 -12.209 17.092 1.00 35.78 86 SER A O 1
ATOM 636 N N . THR A 1 87 ? 16.647 -14.345 17.130 1.00 33.75 87 THR A N 1
ATOM 637 C CA . THR A 1 87 ? 17.583 -14.287 16.009 1.00 33.75 87 THR A CA 1
ATOM 638 C C . THR A 1 87 ? 16.783 -14.117 14.712 1.00 33.75 87 THR A C 1
ATOM 640 O O . THR A 1 87 ? 16.087 -15.024 14.264 1.00 33.75 87 THR A O 1
ATOM 643 N N . TYR A 1 88 ? 16.848 -12.913 14.137 1.00 41.34 88 TYR A N 1
ATOM 644 C CA . TYR A 1 88 ? 16.172 -12.519 12.899 1.00 41.34 88 TYR A CA 1
ATOM 645 C C . TYR A 1 88 ? 16.609 -13.412 11.726 1.00 41.34 88 TYR A C 1
ATOM 647 O O . TYR A 1 88 ? 17.703 -13.259 11.181 1.00 41.34 88 TYR A O 1
ATOM 655 N N . ASN A 1 89 ? 15.747 -14.347 11.329 1.00 37.56 89 ASN A N 1
ATOM 656 C CA . ASN A 1 89 ? 15.896 -15.106 10.092 1.00 37.56 89 ASN A CA 1
ATOM 657 C C . ASN A 1 89 ? 15.308 -14.307 8.920 1.00 37.56 89 ASN A C 1
ATOM 659 O O . ASN A 1 89 ? 14.374 -13.529 9.084 1.00 37.56 89 ASN A O 1
ATOM 663 N N . ASN A 1 90 ? 15.811 -14.555 7.709 1.00 39.47 90 ASN A N 1
ATOM 664 C CA . ASN A 1 90 ? 15.406 -13.950 6.427 1.00 39.47 90 ASN A CA 1
ATOM 665 C C . ASN A 1 90 ? 13.886 -13.989 6.079 1.00 39.47 90 ASN A C 1
ATOM 667 O O . ASN A 1 90 ? 13.512 -13.560 4.986 1.00 39.47 90 ASN A O 1
ATOM 671 N N . GLY A 1 91 ? 13.021 -14.492 6.968 1.00 40.41 91 GLY A N 1
ATOM 672 C CA . GLY A 1 91 ? 11.563 -14.573 6.839 1.00 40.41 91 GLY A CA 1
ATOM 673 C C . GLY A 1 91 ? 10.785 -13.293 7.184 1.00 40.41 91 GLY A C 1
ATOM 674 O O . GLY A 1 91 ? 9.618 -13.212 6.828 1.00 40.41 91 GLY A O 1
ATOM 675 N N . ASP A 1 92 ? 11.408 -12.265 7.775 1.00 55.47 92 ASP A N 1
ATOM 676 C CA . ASP A 1 92 ? 10.731 -11.014 8.194 1.00 55.47 92 ASP A CA 1
ATOM 677 C C . ASP A 1 92 ? 10.567 -9.961 7.081 1.00 55.47 92 ASP A C 1
ATOM 679 O O . ASP A 1 92 ? 10.378 -8.766 7.342 1.00 55.47 92 ASP A O 1
ATOM 683 N N . ARG A 1 93 ? 10.658 -10.362 5.807 1.00 64.94 93 ARG A N 1
ATOM 684 C CA . ARG A 1 93 ? 10.532 -9.407 4.700 1.00 64.94 93 ARG A CA 1
ATOM 685 C C . ARG A 1 93 ? 9.158 -8.741 4.759 1.00 64.94 93 ARG A C 1
ATOM 687 O O . ARG A 1 93 ? 8.125 -9.394 4.639 1.00 64.94 93 ARG A O 1
ATOM 694 N N . LEU A 1 94 ? 9.171 -7.415 4.889 1.00 85.25 94 LEU A N 1
ATOM 695 C CA . LEU A 1 94 ? 7.992 -6.552 4.841 1.00 85.25 94 LEU A CA 1
ATOM 696 C C . LEU A 1 94 ? 7.046 -6.684 6.046 1.00 85.25 94 LEU A C 1
ATOM 698 O O . LEU A 1 94 ? 5.911 -6.219 5.964 1.00 85.25 94 LEU A O 1
ATOM 702 N N . PHE A 1 95 ? 7.468 -7.265 7.178 1.00 91.50 95 PHE A N 1
ATOM 703 C CA . PHE A 1 95 ? 6.639 -7.211 8.393 1.00 91.50 95 PHE A CA 1
ATOM 704 C C . PHE A 1 95 ? 6.492 -5.771 8.915 1.00 91.50 95 PHE A C 1
ATOM 706 O O . PHE A 1 95 ? 5.436 -5.372 9.403 1.00 91.50 95 PHE A O 1
ATOM 713 N N . ASP A 1 96 ? 7.519 -4.947 8.703 1.00 91.56 96 ASP A N 1
ATOM 714 C CA . ASP A 1 96 ? 7.534 -3.502 8.965 1.00 91.56 96 ASP A CA 1
ATOM 715 C C . ASP A 1 96 ? 6.525 -2.704 8.105 1.00 91.56 96 ASP A C 1
ATOM 717 O O . ASP A 1 96 ? 6.262 -1.521 8.353 1.00 91.56 96 ASP A O 1
ATOM 721 N N . ARG A 1 97 ? 5.933 -3.344 7.089 1.00 94.56 97 ARG A N 1
ATOM 722 C CA . ARG A 1 97 ? 4.862 -2.792 6.251 1.00 94.56 97 ARG A CA 1
ATOM 723 C C . ARG A 1 97 ? 3.467 -2.977 6.830 1.00 94.56 97 ARG A C 1
ATOM 725 O O . ARG A 1 97 ? 2.534 -2.330 6.357 1.00 94.56 97 ARG A O 1
ATOM 732 N N . VAL A 1 98 ? 3.321 -3.776 7.881 1.00 96.88 98 VAL A N 1
ATOM 733 C CA . VAL A 1 98 ? 2.099 -3.772 8.683 1.00 96.88 98 VAL A CA 1
ATOM 734 C C . VAL A 1 98 ? 2.040 -2.468 9.486 1.00 96.88 98 VAL A C 1
ATOM 736 O O . VAL A 1 98 ? 3.063 -1.994 9.981 1.00 96.88 98 VAL A O 1
ATOM 739 N N . LYS A 1 99 ? 0.854 -1.869 9.614 1.00 97.81 99 LYS A N 1
ATOM 740 C CA . LYS A 1 99 ? 0.581 -0.774 10.554 1.00 97.81 99 LYS A CA 1
ATOM 741 C C . LYS A 1 99 ? -0.435 -1.227 11.576 1.00 97.81 99 LYS A C 1
ATOM 743 O O . LYS A 1 99 ? -1.450 -1.819 11.214 1.00 97.81 99 LYS A O 1
ATOM 748 N N . VAL A 1 100 ? -0.157 -0.947 12.839 1.00 98.00 100 VAL A N 1
ATOM 749 C CA . VAL A 1 100 ? -1.009 -1.324 13.962 1.00 98.00 100 VAL A CA 1
ATOM 750 C C . VAL A 1 100 ? -1.544 -0.062 14.620 1.00 98.00 100 VAL A C 1
ATOM 752 O O . VAL A 1 100 ? -0.787 0.858 14.918 1.00 98.00 100 VAL A O 1
ATOM 755 N N . MET A 1 101 ? -2.852 -0.038 14.860 1.00 98.00 101 MET A N 1
ATOM 756 C CA . MET A 1 101 ? -3.541 1.002 15.621 1.00 98.00 101 MET A CA 1
ATOM 757 C C . MET A 1 101 ? -4.359 0.346 16.737 1.00 98.00 101 MET A C 1
ATOM 759 O O . MET A 1 101 ? -5.532 0.017 16.526 1.00 98.00 101 MET A O 1
ATOM 763 N N . PRO A 1 102 ? -3.759 0.094 17.917 1.00 97.25 102 PRO A N 1
ATOM 764 C CA . PRO A 1 102 ? -4.401 -0.690 18.971 1.00 97.25 102 PRO A CA 1
ATOM 765 C C . PRO A 1 102 ? -5.709 -0.089 19.490 1.00 97.25 102 PRO A C 1
ATOM 767 O O . PRO A 1 102 ? -6.676 -0.825 19.677 1.00 97.25 102 PRO A O 1
ATOM 770 N N . ALA A 1 103 ? -5.764 1.236 19.671 1.00 95.38 103 ALA A N 1
ATOM 771 C CA . ALA A 1 103 ? -6.954 1.927 20.175 1.00 95.38 103 ALA A CA 1
ATOM 772 C C . ALA A 1 103 ? -8.154 1.793 19.219 1.00 95.38 103 ALA A C 1
ATOM 774 O O . ALA A 1 103 ? -9.259 1.484 19.657 1.00 95.38 103 ALA A O 1
ATOM 775 N N . ALA A 1 104 ? -7.918 1.919 17.908 1.00 97.25 104 ALA A N 1
ATOM 776 C CA . ALA A 1 104 ? -8.941 1.718 16.876 1.00 97.25 104 ALA A CA 1
ATOM 777 C C . ALA A 1 104 ? -9.223 0.227 16.573 1.00 97.25 104 ALA A C 1
ATOM 779 O O . ALA A 1 104 ? -10.208 -0.105 15.903 1.00 97.25 104 ALA A O 1
ATOM 780 N N . ARG A 1 105 ? -8.372 -0.678 17.087 1.00 97.75 105 ARG A N 1
ATOM 781 C CA . ARG A 1 105 ? -8.314 -2.110 16.755 1.00 97.75 105 ARG A CA 1
ATOM 782 C C . ARG A 1 105 ? -8.199 -2.326 15.252 1.00 97.75 105 ARG A C 1
ATOM 784 O O . ARG A 1 105 ? -8.995 -3.059 14.671 1.00 97.75 105 ARG A O 1
ATOM 791 N N . THR A 1 106 ? -7.216 -1.694 14.620 1.00 98.06 106 THR A N 1
ATOM 792 C CA . THR A 1 106 ? -7.048 -1.754 13.165 1.00 98.06 106 THR A CA 1
ATOM 793 C C . THR A 1 106 ? -5.629 -2.170 12.779 1.00 98.06 106 THR A C 1
ATOM 795 O O . THR A 1 106 ? -4.644 -1.675 13.325 1.00 98.06 106 THR A O 1
ATOM 798 N N . LEU A 1 107 ? -5.534 -3.092 11.822 1.00 97.69 107 LEU A N 1
ATOM 799 C CA . LEU A 1 107 ? -4.326 -3.519 11.130 1.00 97.69 107 LEU A CA 1
ATOM 800 C C . LEU A 1 107 ? -4.409 -3.082 9.671 1.00 97.69 107 LEU A C 1
ATOM 802 O O . LEU A 1 107 ? -5.409 -3.351 9.005 1.00 97.69 107 LEU A O 1
ATOM 806 N N . PHE A 1 108 ? -3.340 -2.483 9.159 1.00 97.56 108 PHE A N 1
ATOM 807 C CA . PHE A 1 108 ? -3.165 -2.228 7.732 1.00 97.56 108 PHE A CA 1
ATOM 808 C C . PHE A 1 108 ? -1.994 -3.028 7.195 1.00 97.56 108 PHE A C 1
ATOM 810 O O . PHE A 1 108 ? -0.916 -3.010 7.780 1.00 97.56 108 PHE A O 1
ATOM 817 N N . CYS A 1 109 ? -2.178 -3.668 6.048 1.00 96.75 109 CYS A N 1
ATOM 818 C CA . CYS A 1 109 ? -1.074 -4.071 5.200 1.00 96.75 109 CYS A CA 1
ATOM 819 C C . CYS A 1 109 ? -0.799 -2.962 4.184 1.00 96.75 109 CYS A C 1
ATOM 821 O O . CYS A 1 109 ? -1.593 -2.747 3.265 1.00 96.75 109 CYS A O 1
ATOM 823 N N . SER A 1 110 ? 0.299 -2.228 4.371 1.00 93.06 110 SER A N 1
ATOM 824 C CA . SER A 1 110 ? 0.678 -1.135 3.480 1.00 93.06 110 SER A CA 1
ATOM 825 C C . SER A 1 110 ? 1.639 -1.617 2.400 1.00 93.06 110 SER A C 1
ATOM 827 O O . SER A 1 110 ? 2.801 -1.904 2.669 1.00 93.06 110 SER A O 1
ATOM 829 N N . ILE A 1 111 ? 1.177 -1.660 1.157 1.00 95.88 111 ILE A N 1
ATOM 830 C CA . ILE A 1 111 ? 1.997 -2.085 0.023 1.00 95.88 111 ILE A CA 1
ATOM 831 C C . ILE A 1 111 ? 2.747 -0.881 -0.567 1.00 95.88 111 ILE A C 1
ATOM 833 O O . ILE A 1 111 ? 2.171 0.194 -0.772 1.00 95.88 111 ILE A O 1
ATOM 837 N N . ASP A 1 112 ? 4.040 -1.038 -0.873 1.00 94.12 112 ASP A N 1
ATOM 838 C CA . ASP A 1 112 ? 4.811 0.025 -1.526 1.00 94.12 112 ASP A CA 1
ATOM 839 C C . ASP A 1 112 ? 4.148 0.389 -2.862 1.00 94.12 112 ASP A C 1
ATOM 841 O O . ASP A 1 112 ? 3.810 -0.484 -3.664 1.00 94.12 112 ASP A O 1
ATOM 845 N N . LYS A 1 113 ? 3.988 1.700 -3.095 1.00 93.44 113 LYS A N 1
ATOM 846 C CA . LYS A 1 113 ? 3.267 2.298 -4.241 1.00 93.44 113 LYS A CA 1
ATOM 847 C C . LYS A 1 113 ? 1.742 2.146 -4.233 1.00 93.44 113 LYS A C 1
ATOM 849 O O . LYS A 1 113 ? 1.100 2.534 -5.209 1.00 93.44 113 LYS A O 1
ATOM 854 N N . CYS A 1 114 ? 1.174 1.733 -3.099 1.00 94.56 114 CYS A N 1
ATOM 855 C CA . CYS A 1 114 ? -0.267 1.724 -2.830 1.00 94.56 114 CYS A CA 1
ATOM 856 C C . CYS A 1 114 ? -0.651 2.754 -1.751 1.00 94.56 114 CYS A C 1
ATOM 858 O O . CYS A 1 114 ? -1.323 2.430 -0.779 1.00 94.56 114 CYS A O 1
ATOM 860 N N . GLY A 1 115 ? -0.162 3.996 -1.870 1.00 91.81 115 GLY A N 1
ATOM 861 C CA . GLY A 1 115 ? -0.486 5.062 -0.907 1.00 91.81 115 GLY A CA 1
ATOM 862 C C . GLY A 1 115 ? 0.162 4.902 0.476 1.00 91.81 115 GLY A C 1
ATOM 863 O O . GLY A 1 115 ? -0.308 5.479 1.451 1.00 91.81 115 GLY A O 1
ATOM 864 N N . ILE A 1 116 ? 1.251 4.131 0.586 1.00 92.44 116 ILE A N 1
ATOM 865 C CA . ILE A 1 116 ? 1.893 3.808 1.873 1.00 92.44 116 ILE A CA 1
ATOM 866 C C . ILE A 1 116 ? 2.254 5.033 2.730 1.00 92.44 116 ILE A C 1
ATOM 868 O O . ILE A 1 116 ? 2.109 4.970 3.945 1.00 92.44 116 ILE A O 1
ATOM 872 N N . THR A 1 117 ? 2.685 6.148 2.132 1.00 91.44 117 THR A N 1
ATOM 873 C CA . THR A 1 117 ? 2.996 7.379 2.881 1.00 91.44 117 THR A CA 1
ATOM 874 C C . THR A 1 117 ? 1.756 7.936 3.579 1.00 91.44 117 THR A C 1
ATOM 876 O O . THR A 1 117 ? 1.817 8.274 4.759 1.00 91.44 117 THR A O 1
ATOM 879 N N . THR A 1 118 ? 0.631 7.989 2.865 1.00 93.38 118 THR A N 1
ATOM 880 C CA . THR A 1 118 ? -0.667 8.428 3.387 1.00 93.38 118 THR A CA 1
ATOM 881 C C . THR A 1 118 ? -1.144 7.493 4.495 1.00 93.38 118 THR A C 1
ATOM 883 O O . THR A 1 118 ? -1.533 7.950 5.565 1.00 93.38 118 THR A O 1
ATOM 886 N N . ILE A 1 119 ? -1.038 6.173 4.294 1.00 95.50 119 ILE A N 1
ATOM 887 C CA . ILE A 1 119 ? -1.431 5.179 5.306 1.00 95.50 119 ILE A CA 1
ATOM 888 C C . ILE A 1 119 ? -0.564 5.296 6.566 1.00 95.50 119 ILE A C 1
ATOM 890 O O . ILE A 1 119 ? -1.090 5.242 7.673 1.00 95.50 119 ILE A O 1
ATOM 894 N N . GLU A 1 120 ? 0.750 5.480 6.422 1.00 95.44 120 GLU A N 1
ATOM 895 C CA . GLU A 1 120 ? 1.662 5.672 7.554 1.00 95.44 120 GLU A CA 1
ATOM 896 C C . GLU A 1 120 ? 1.302 6.942 8.339 1.00 95.44 120 GLU A C 1
ATOM 898 O O . GLU A 1 120 ? 1.229 6.897 9.564 1.00 95.44 120 GLU A O 1
ATOM 903 N N . ARG A 1 121 ? 1.002 8.053 7.654 1.00 95.19 121 ARG A N 1
ATOM 904 C CA . ARG A 1 121 ? 0.546 9.292 8.303 1.00 95.19 121 ARG A CA 1
ATOM 905 C C . ARG A 1 121 ? -0.777 9.106 9.036 1.00 95.19 121 ARG A C 1
ATOM 907 O O . ARG A 1 121 ? -0.885 9.514 10.186 1.00 95.19 121 ARG A O 1
ATOM 914 N N . VAL A 1 122 ? -1.760 8.458 8.411 1.00 96.00 122 VAL A N 1
ATOM 915 C CA . VAL A 1 122 ? -3.045 8.150 9.057 1.00 96.00 122 VAL A CA 1
ATOM 916 C C . VAL A 1 122 ? -2.837 7.273 10.288 1.00 96.00 122 VAL A C 1
ATOM 918 O O . VAL A 1 122 ? -3.352 7.599 11.352 1.00 96.00 122 VAL A O 1
ATOM 921 N N . ALA A 1 123 ? -2.034 6.212 10.186 1.00 97.62 123 ALA A N 1
ATOM 922 C CA . ALA A 1 123 ? -1.737 5.352 11.326 1.00 97.62 123 ALA A CA 1
ATOM 923 C C . ALA A 1 123 ? -1.087 6.132 12.476 1.00 97.62 123 ALA A C 1
ATOM 925 O O . ALA A 1 123 ? -1.413 5.906 13.640 1.00 97.62 123 ALA A O 1
ATOM 926 N N . GLN A 1 124 ? -0.221 7.093 12.155 1.00 96.69 124 GLN A N 1
ATOM 927 C CA . GLN A 1 124 ? 0.414 7.936 13.158 1.00 96.69 124 GLN A CA 1
ATOM 928 C C . GLN A 1 124 ? -0.545 8.921 13.820 1.00 96.69 124 GLN A C 1
ATOM 930 O O . GLN A 1 124 ? -0.519 9.035 15.042 1.00 96.69 124 GLN A O 1
ATOM 935 N N . LEU A 1 125 ? -1.441 9.547 13.051 1.00 96.00 125 LEU A N 1
ATOM 936 C CA . LEU A 1 125 ? -2.514 10.383 13.595 1.00 96.00 125 LEU A CA 1
ATOM 937 C C . LEU A 1 125 ? -3.411 9.586 14.552 1.00 96.00 125 LEU A C 1
ATOM 939 O O . LEU A 1 125 ? -3.705 10.047 15.650 1.00 96.00 125 LEU A O 1
ATOM 943 N N . VAL A 1 126 ? -3.802 8.367 14.167 1.00 97.62 126 VAL A N 1
ATOM 944 C CA . VAL A 1 126 ? -4.643 7.489 15.000 1.00 97.62 126 VAL A CA 1
ATOM 945 C C . VAL A 1 126 ? -3.922 7.046 16.274 1.00 97.62 126 VAL A C 1
ATOM 947 O O . VAL A 1 126 ? -4.547 6.934 17.327 1.00 97.62 126 VAL A O 1
ATOM 950 N N . ASN A 1 127 ? -2.613 6.816 16.198 1.00 97.88 127 ASN A N 1
ATOM 951 C CA . ASN A 1 127 ? -1.787 6.463 17.351 1.00 97.88 127 ASN A CA 1
ATOM 952 C C . ASN A 1 127 ? -1.369 7.676 18.207 1.00 97.88 127 ASN A C 1
ATOM 954 O O . ASN A 1 127 ? -0.710 7.486 19.227 1.00 97.88 127 ASN A O 1
ATOM 958 N N . GLY A 1 128 ? -1.746 8.901 17.822 1.00 96.19 128 GLY A N 1
ATOM 959 C CA . GLY A 1 128 ? -1.423 10.121 18.565 1.00 96.19 128 GLY A CA 1
ATOM 960 C C . GLY A 1 128 ? 0.038 10.565 18.447 1.00 96.19 128 GLY A C 1
ATOM 961 O O . GLY A 1 128 ? 0.545 11.235 19.342 1.00 96.19 128 GLY A O 1
ATOM 962 N N . PHE A 1 129 ? 0.738 10.191 17.373 1.00 95.31 129 PHE A N 1
ATOM 963 C CA . PHE A 1 129 ? 2.093 10.676 17.116 1.00 95.31 129 PHE A CA 1
ATOM 964 C C . PHE A 1 129 ? 2.059 12.048 16.433 1.00 95.31 129 PHE A C 1
ATOM 966 O O . PHE A 1 129 ? 1.404 12.236 15.411 1.00 95.31 129 PHE A O 1
ATOM 973 N N . GLU A 1 130 ? 2.810 13.001 16.983 1.00 89.38 130 GLU A N 1
ATOM 974 C CA . GLU A 1 130 ? 2.827 14.393 16.509 1.00 89.38 130 GLU A CA 1
ATOM 975 C C . GLU A 1 130 ? 3.777 14.626 15.326 1.00 89.38 130 GLU A C 1
ATOM 977 O O . GLU A 1 130 ? 3.603 15.563 14.549 1.00 89.38 130 GLU A O 1
ATOM 982 N N . THR A 1 131 ? 4.804 13.784 15.183 1.00 90.69 131 THR A N 1
ATOM 983 C CA . THR A 1 131 ? 5.853 13.952 14.171 1.00 90.69 131 THR A CA 1
ATOM 984 C C . THR A 1 131 ? 5.911 12.752 13.247 1.00 90.69 131 THR A C 1
ATOM 986 O O . THR A 1 131 ? 5.919 11.610 13.698 1.00 90.69 131 THR A O 1
ATOM 989 N N . PHE A 1 132 ? 5.987 13.015 11.939 1.00 92.31 132 PHE A N 1
ATOM 990 C CA . PHE A 1 132 ? 6.060 11.941 10.959 1.00 92.31 132 PHE A CA 1
ATOM 991 C C . PHE A 1 132 ? 7.383 11.179 11.062 1.00 92.31 132 PHE A C 1
ATO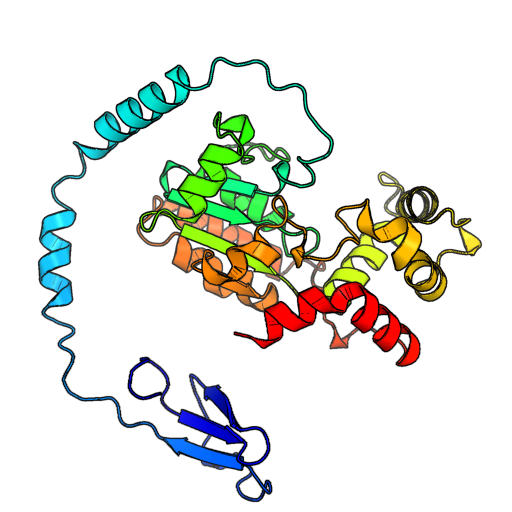M 993 O O . PHE A 1 132 ? 8.447 11.736 10.773 1.00 92.31 132 PHE A O 1
ATOM 1000 N N . LYS A 1 133 ? 7.320 9.881 11.372 1.00 94.38 133 LYS A N 1
ATOM 1001 C CA . LYS A 1 133 ? 8.495 8.999 11.348 1.00 94.38 133 LYS A CA 1
ATOM 1002 C C . LYS A 1 133 ? 8.190 7.660 10.694 1.00 94.38 133 LYS A C 1
ATOM 1004 O O . LYS A 1 133 ? 7.296 6.941 11.114 1.00 94.38 133 LYS A O 1
ATOM 1009 N N . TRP A 1 134 ? 8.962 7.277 9.682 1.00 91.75 134 TRP A N 1
ATOM 1010 C CA . TRP A 1 134 ? 8.782 5.975 9.035 1.00 91.75 134 TRP A CA 1
ATOM 1011 C C . TRP A 1 134 ? 8.831 4.816 10.036 1.00 91.75 134 TRP A C 1
ATOM 1013 O O . TRP A 1 134 ? 9.692 4.790 10.914 1.00 91.75 134 TRP A O 1
ATOM 1023 N N . LEU A 1 135 ? 7.932 3.843 9.843 1.00 93.19 135 LEU A N 1
ATOM 1024 C CA . LEU A 1 135 ? 7.825 2.613 10.636 1.00 93.19 135 LEU A CA 1
ATOM 1025 C C . LEU A 1 135 ? 7.406 2.829 12.097 1.00 93.19 135 LEU A C 1
ATOM 1027 O O . LEU A 1 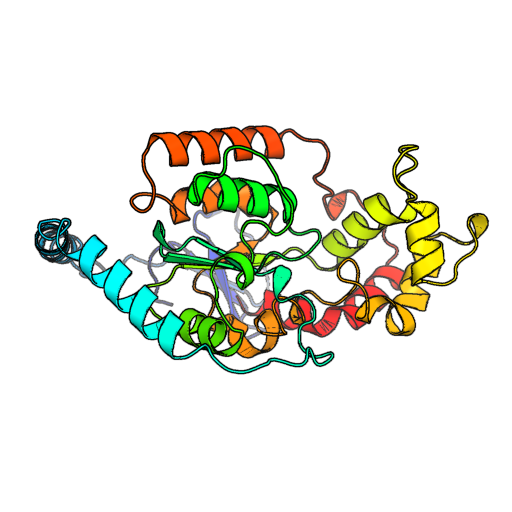135 ? 7.437 1.886 12.885 1.00 93.19 135 LEU A O 1
ATOM 1031 N N . GLN A 1 136 ? 6.972 4.035 12.468 1.00 95.69 136 GLN A N 1
ATOM 1032 C CA . GLN A 1 136 ? 6.551 4.329 13.837 1.00 95.69 136 GLN A CA 1
ATOM 1033 C C . GLN A 1 136 ? 5.257 3.605 14.221 1.00 95.69 136 GLN A C 1
ATOM 1035 O O . GLN A 1 136 ? 5.036 3.330 15.394 1.00 95.69 136 GLN A O 1
ATOM 1040 N N . SER A 1 137 ? 4.433 3.237 13.236 1.00 97.06 137 SER A N 1
ATOM 1041 C CA . SER A 1 137 ? 3.245 2.407 13.471 1.00 97.06 137 SER A CA 1
ATOM 1042 C C . SER A 1 137 ? 3.461 0.913 13.179 1.00 97.06 137 SER A C 1
ATOM 1044 O O . SER A 1 137 ? 2.485 0.172 13.070 1.00 97.06 137 SER A O 1
ATOM 1046 N N . ALA A 1 138 ? 4.705 0.448 13.007 1.00 96.50 138 ALA A N 1
ATOM 1047 C CA . ALA A 1 138 ? 4.995 -0.962 12.723 1.00 96.50 138 ALA A CA 1
ATOM 1048 C C . ALA A 1 138 ? 4.774 -1.869 13.958 1.00 96.50 138 ALA A C 1
ATOM 1050 O O . ALA A 1 138 ? 4.919 -1.394 15.086 1.00 96.50 138 ALA A O 1
ATOM 1051 N N . PRO A 1 139 ? 4.475 -3.176 13.792 1.00 96.38 139 PRO A N 1
ATOM 1052 C CA . PRO A 1 139 ? 4.208 -4.105 14.900 1.00 96.38 139 PRO A CA 1
ATOM 1053 C C . PRO A 1 139 ? 5.278 -4.116 15.998 1.00 96.38 139 PRO A C 1
ATOM 1055 O O . PRO A 1 139 ? 4.956 -4.205 17.183 1.00 96.38 139 PRO A O 1
ATOM 1058 N N . GLN A 1 140 ? 6.545 -3.959 15.612 1.00 92.94 140 GLN A N 1
ATOM 1059 C CA . GLN A 1 140 ? 7.691 -3.942 16.519 1.00 92.94 140 GLN A CA 1
ATOM 1060 C C . GLN A 1 140 ? 7.616 -2.788 17.526 1.00 92.94 140 GLN A C 1
ATOM 1062 O O . GLN A 1 140 ? 8.068 -2.940 18.654 1.00 92.94 140 GLN A O 1
ATOM 1067 N N . GLN A 1 141 ? 7.004 -1.658 17.155 1.00 95.62 141 GLN A N 1
ATOM 1068 C CA . GLN A 1 141 ? 6.823 -0.511 18.054 1.00 95.62 141 GLN A CA 1
ATOM 1069 C C . GLN A 1 141 ? 5.774 -0.777 19.147 1.00 95.62 141 GLN A C 1
ATOM 1071 O O . GLN A 1 141 ? 5.721 -0.057 20.139 1.00 95.62 141 GLN A O 1
ATOM 1076 N N . PHE A 1 142 ? 4.966 -1.829 18.990 1.00 95.88 142 PHE A N 1
ATOM 1077 C CA . PHE A 1 142 ? 3.917 -2.233 19.928 1.00 95.88 142 PHE A CA 1
ATOM 1078 C C . PHE A 1 142 ? 4.186 -3.603 20.567 1.00 95.88 142 PHE A C 1
ATOM 1080 O O . PHE A 1 142 ? 3.270 -4.197 21.133 1.00 95.88 142 PHE A O 1
ATOM 1087 N N . ASN A 1 143 ? 5.419 -4.121 20.470 1.00 95.12 143 ASN A N 1
ATOM 1088 C CA . ASN A 1 143 ? 5.802 -5.457 20.949 1.00 95.12 143 ASN A CA 1
ATOM 1089 C C . ASN A 1 143 ? 4.929 -6.592 20.375 1.00 95.12 143 ASN A C 1
ATOM 1091 O O . ASN A 1 143 ? 4.666 -7.593 21.040 1.00 95.12 143 ASN A O 1
ATOM 1095 N N . ILE A 1 144 ? 4.464 -6.444 19.131 1.00 94.06 144 ILE A N 1
ATOM 1096 C CA . ILE A 1 144 ? 3.676 -7.467 18.439 1.00 94.06 144 ILE A CA 1
ATOM 1097 C C . ILE A 1 144 ? 4.624 -8.344 17.624 1.00 94.06 144 ILE A C 1
ATOM 1099 O O . ILE A 1 144 ? 5.195 -7.907 16.624 1.00 94.06 144 ILE A O 1
ATOM 1103 N N . SER A 1 145 ? 4.770 -9.599 18.051 1.00 93.69 145 SER A N 1
ATOM 1104 C CA . SER A 1 145 ? 5.484 -10.628 17.293 1.00 93.69 145 SER A CA 1
ATOM 1105 C C . SER A 1 145 ? 4.722 -11.015 16.023 1.00 93.69 145 SER A C 1
ATOM 1107 O O . SER A 1 145 ? 3.520 -10.762 15.891 1.00 93.69 145 SER A O 1
ATOM 1109 N N . PHE A 1 146 ? 5.401 -11.688 15.092 1.00 90.62 146 PHE A N 1
ATOM 1110 C CA . PHE A 1 146 ? 4.748 -12.215 13.895 1.00 90.62 146 PHE A CA 1
ATOM 1111 C C . PHE A 1 146 ? 3.593 -13.173 14.241 1.00 90.62 146 PHE A C 1
ATOM 1113 O O . PHE A 1 146 ? 2.499 -13.054 13.693 1.00 90.62 146 PHE A O 1
ATOM 1120 N N . GLU A 1 147 ? 3.781 -14.060 15.220 1.00 92.31 147 GLU A N 1
ATOM 1121 C CA . GLU A 1 147 ? 2.726 -14.969 15.678 1.00 92.31 147 GLU A CA 1
ATOM 1122 C C . GLU A 1 147 ? 1.516 -14.212 16.258 1.00 92.31 147 GLU A C 1
ATOM 1124 O O . GLU A 1 147 ? 0.364 -14.540 15.960 1.00 92.31 147 GLU A O 1
ATOM 1129 N N . ALA A 1 148 ? 1.762 -13.163 17.052 1.00 95.19 148 ALA A N 1
ATOM 1130 C CA . ALA A 1 148 ? 0.702 -12.308 17.579 1.00 95.19 148 ALA A CA 1
ATOM 1131 C C . ALA A 1 148 ? -0.042 -11.579 16.449 1.00 95.19 148 ALA A C 1
ATOM 1133 O O . ALA A 1 148 ? -1.272 -11.524 16.464 1.00 95.19 148 ALA A O 1
ATOM 1134 N N . TYR A 1 149 ? 0.670 -11.094 15.430 1.00 94.62 149 TYR A N 1
ATOM 1135 C CA . TYR A 1 149 ? 0.055 -10.522 14.234 1.00 94.62 149 TYR A CA 1
ATOM 1136 C C . TYR A 1 149 ? -0.856 -11.525 13.512 1.00 94.62 149 TYR A C 1
ATOM 1138 O O . TYR A 1 149 ? -1.995 -11.180 13.200 1.00 94.62 149 TYR A O 1
ATOM 1146 N N . LEU A 1 150 ? -0.426 -12.776 13.312 1.00 93.06 150 LEU A N 1
ATOM 1147 C CA . LEU A 1 150 ? -1.270 -13.808 12.693 1.00 93.06 150 LEU A CA 1
ATOM 1148 C C . LEU A 1 150 ? -2.542 -14.088 13.509 1.00 93.06 150 LEU A C 1
ATOM 1150 O O . LEU A 1 150 ? -3.616 -14.295 12.939 1.00 93.06 150 LEU A O 1
ATOM 1154 N N . LYS A 1 151 ? -2.449 -14.052 14.844 1.00 95.25 151 LYS A N 1
ATOM 1155 C CA . LYS A 1 151 ? -3.613 -14.155 15.739 1.00 95.25 151 LYS A CA 1
ATOM 1156 C C . LYS A 1 151 ? -4.554 -12.956 15.574 1.00 95.25 151 LYS A C 1
ATOM 1158 O O . LYS A 1 151 ? -5.763 -13.147 15.452 1.00 95.25 151 LYS A O 1
ATOM 1163 N N . LEU A 1 152 ? -4.020 -11.735 15.505 1.00 96.25 152 LEU A N 1
ATOM 1164 C CA . LEU A 1 152 ? -4.811 -10.521 15.266 1.00 96.25 152 LEU A CA 1
ATOM 1165 C C . LEU A 1 152 ? -5.475 -10.520 13.881 1.00 96.25 152 LEU A C 1
ATOM 1167 O O . LEU A 1 152 ? -6.628 -10.111 13.762 1.00 96.25 152 LEU A O 1
ATOM 1171 N N . LEU A 1 153 ? -4.807 -11.048 12.852 1.00 94.94 153 LEU A N 1
ATOM 1172 C CA . LEU A 1 153 ? -5.369 -11.179 11.506 1.00 94.94 153 LEU A CA 1
ATOM 1173 C C . LEU A 1 153 ? -6.600 -12.104 11.476 1.00 94.94 153 LEU A C 1
ATOM 1175 O O . LEU A 1 153 ? -7.473 -11.958 10.629 1.00 94.94 153 LEU A O 1
ATOM 1179 N N . ARG A 1 154 ? -6.748 -13.014 12.441 1.00 94.88 154 ARG A N 1
ATOM 1180 C CA . ARG A 1 154 ? -7.937 -13.875 12.575 1.00 94.88 154 ARG A CA 1
ATOM 1181 C C . ARG A 1 154 ? -8.971 -13.331 13.563 1.00 94.88 154 ARG A C 1
ATOM 1183 O O . ARG A 1 154 ? -10.087 -13.838 13.612 1.00 94.88 154 ARG A O 1
ATOM 1190 N N . ASN A 1 155 ? -8.645 -12.281 14.313 1.00 96.06 155 ASN A N 1
ATOM 1191 C CA . ASN A 1 155 ? -9.510 -11.747 15.357 1.00 96.06 155 ASN A CA 1
ATOM 1192 C C . ASN A 1 155 ? -10.679 -10.923 14.767 1.00 96.06 155 ASN A C 1
ATOM 1194 O O . ASN A 1 155 ? -10.437 -9.887 14.145 1.00 96.06 155 ASN A O 1
ATOM 1198 N N . PRO A 1 156 ? -11.951 -11.315 14.989 1.00 95.94 156 PRO A N 1
ATOM 1199 C CA . PRO A 1 156 ? -13.110 -10.623 14.419 1.00 95.94 156 PRO A CA 1
ATOM 1200 C C . PRO A 1 156 ? -13.342 -9.218 14.993 1.00 95.94 156 PRO A C 1
ATOM 1202 O O . PRO A 1 156 ? -14.059 -8.425 14.390 1.00 95.94 156 PRO A O 1
ATOM 1205 N N . LEU A 1 157 ? -12.730 -8.882 16.133 1.00 96.06 157 LEU A N 1
ATOM 1206 C C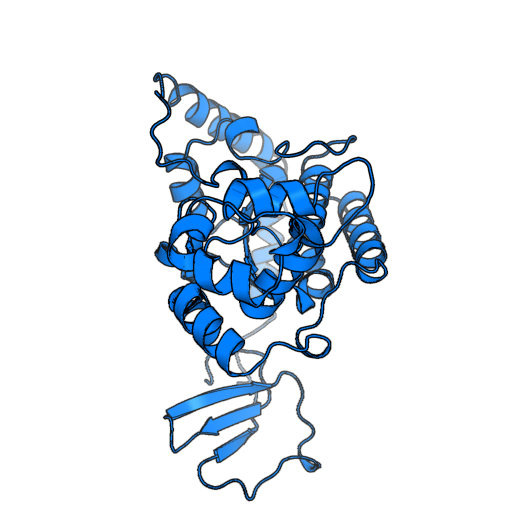A . LEU A 1 157 ? -12.830 -7.551 16.734 1.00 96.06 157 LEU A CA 1
ATOM 1207 C C . LEU A 1 157 ? -11.929 -6.514 16.045 1.00 96.06 157 LEU A C 1
ATOM 1209 O O . LEU A 1 157 ? -12.051 -5.321 16.341 1.00 96.06 157 LEU A O 1
ATOM 1213 N N . TRP A 1 158 ? -11.033 -6.955 15.153 1.00 97.62 158 TRP A N 1
ATOM 1214 C CA . TRP A 1 158 ? -10.062 -6.097 14.486 1.00 97.62 158 TRP A CA 1
ATOM 1215 C C . TRP A 1 158 ? -10.442 -5.753 13.036 1.00 97.62 158 TRP A C 1
ATOM 1217 O O . TRP A 1 158 ? -10.744 -6.611 12.203 1.00 97.62 158 TRP A O 1
ATOM 1227 N N . GLN A 1 159 ? -10.359 -4.453 12.746 1.00 97.50 159 GLN A N 1
ATOM 1228 C CA . GLN A 1 159 ? -10.103 -3.845 11.441 1.00 97.50 159 GLN A CA 1
ATOM 1229 C C . GLN A 1 159 ? -8.929 -4.550 10.744 1.00 97.50 159 GLN A C 1
ATOM 1231 O O . GLN A 1 159 ? -7.834 -4.493 11.291 1.00 97.50 159 GLN A O 1
ATOM 1236 N N . ARG A 1 160 ? -9.081 -5.208 9.590 1.00 97.44 160 ARG A N 1
ATOM 1237 C CA . ARG A 1 160 ? -7.952 -5.804 8.852 1.00 97.44 160 ARG A CA 1
ATOM 1238 C C . ARG A 1 160 ? -8.032 -5.350 7.416 1.00 97.44 160 ARG A C 1
ATOM 1240 O O . ARG A 1 160 ? -8.923 -5.769 6.684 1.00 97.44 160 ARG A O 1
ATOM 1247 N N . VAL A 1 161 ? -7.137 -4.455 7.049 1.00 98.00 161 VAL A N 1
ATOM 1248 C CA . VAL A 1 161 ? -7.245 -3.695 5.813 1.00 98.00 161 VAL A CA 1
ATOM 1249 C C . VAL A 1 161 ? -6.025 -3.965 4.957 1.00 98.00 161 VAL A C 1
ATOM 1251 O O . VAL A 1 161 ? -4.896 -3.939 5.447 1.00 98.00 161 VAL A O 1
ATOM 1254 N N . VAL A 1 162 ? -6.242 -4.213 3.675 1.00 97.12 162 VAL A N 1
ATOM 1255 C CA . VAL A 1 162 ? -5.183 -4.215 2.668 1.00 97.12 162 VAL A CA 1
ATOM 1256 C C . VAL A 1 162 ? -5.507 -3.144 1.639 1.00 97.12 162 VAL A C 1
ATOM 1258 O O . VAL A 1 162 ? -6.636 -3.064 1.153 1.00 97.12 162 VAL A O 1
ATOM 1261 N N . VAL A 1 163 ? -4.521 -2.298 1.343 1.00 95.00 163 VAL A N 1
ATOM 1262 C CA . VAL A 1 163 ? -4.626 -1.299 0.276 1.00 95.00 163 VAL A CA 1
ATOM 1263 C C . VAL A 1 163 ? -3.745 -1.751 -0.872 1.00 95.00 163 VAL A C 1
ATOM 1265 O O . VAL A 1 163 ? -2.532 -1.878 -0.702 1.00 95.00 163 VAL A O 1
ATOM 1268 N N . TYR A 1 164 ? -4.358 -1.996 -2.022 1.00 95.38 164 TYR A N 1
ATOM 1269 C CA . TYR A 1 164 ? -3.692 -2.536 -3.203 1.00 95.38 164 TYR A CA 1
ATOM 1270 C C . TYR A 1 164 ? -3.948 -1.654 -4.425 1.00 95.38 164 TYR A C 1
ATOM 1272 O O . TYR A 1 164 ? -4.734 -0.705 -4.386 1.00 95.38 164 TYR A O 1
ATOM 1280 N N . ARG A 1 165 ? -3.242 -1.933 -5.516 1.00 93.31 165 ARG A N 1
ATOM 1281 C CA . ARG A 1 165 ? -3.328 -1.179 -6.771 1.00 93.31 165 ARG A CA 1
ATOM 1282 C C . ARG A 1 165 ? -3.236 -2.130 -7.956 1.00 93.31 165 ARG A C 1
ATOM 1284 O O . ARG A 1 165 ? -2.690 -3.220 -7.803 1.00 93.31 165 ARG A O 1
ATOM 1291 N N . ASP A 1 166 ? -3.695 -1.710 -9.135 1.00 93.06 166 ASP A N 1
ATOM 1292 C CA . ASP A 1 166 ? -3.354 -2.416 -10.373 1.00 93.06 166 ASP A CA 1
ATOM 1293 C C . ASP A 1 166 ? -1.825 -2.665 -10.443 1.00 93.06 166 ASP A C 1
ATOM 1295 O O . ASP A 1 166 ? -1.040 -1.729 -10.227 1.00 93.06 166 ASP A O 1
ATOM 1299 N N . PRO A 1 167 ? -1.376 -3.912 -10.689 1.00 94.50 167 PRO A N 1
ATOM 1300 C CA . PRO A 1 167 ? 0.045 -4.250 -10.682 1.00 94.50 167 PRO A CA 1
ATOM 1301 C C . PRO A 1 167 ? 0.897 -3.450 -11.675 1.00 94.50 167 PRO A C 1
ATOM 1303 O O . PRO A 1 167 ? 2.029 -3.081 -11.344 1.00 94.50 167 PRO A O 1
ATOM 1306 N N . ILE A 1 168 ? 0.367 -3.124 -12.859 1.00 93.19 168 ILE A N 1
ATOM 1307 C CA . ILE A 1 168 ? 1.089 -2.336 -13.866 1.00 93.19 168 ILE A CA 1
ATOM 1308 C C . ILE A 1 168 ? 1.194 -0.879 -13.424 1.00 93.19 168 ILE A C 1
ATOM 1310 O O . ILE A 1 168 ? 2.286 -0.310 -13.469 1.00 93.19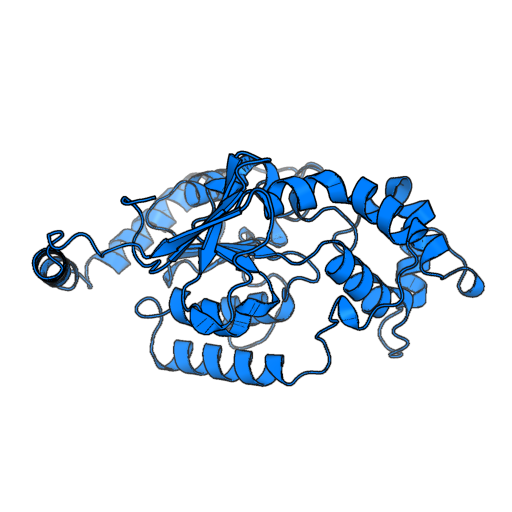 168 ILE A O 1
ATOM 1314 N N . GLU A 1 169 ? 0.114 -0.271 -12.932 1.00 91.81 169 GLU A N 1
ATOM 1315 C CA . GLU A 1 169 ? 0.187 1.081 -12.368 1.00 91.81 169 GLU A CA 1
ATOM 1316 C C . GLU A 1 169 ? 1.187 1.168 -11.219 1.00 91.81 169 GLU A C 1
ATOM 1318 O O . GLU A 1 169 ? 1.956 2.129 -11.111 1.00 91.81 169 GLU A O 1
ATOM 1323 N N . ARG A 1 170 ? 1.187 0.153 -10.350 1.00 94.00 170 ARG A N 1
ATOM 1324 C CA . ARG A 1 170 ? 2.112 0.059 -9.226 1.00 94.00 170 ARG A CA 1
ATOM 1325 C C . ARG A 1 170 ? 3.557 0.014 -9.719 1.00 94.00 170 ARG A C 1
ATOM 1327 O O . ARG A 1 170 ? 4.388 0.782 -9.226 1.00 94.00 170 ARG A O 1
ATOM 1334 N N . PHE A 1 171 ? 3.842 -0.836 -10.707 1.00 95.00 171 PHE A N 1
ATOM 1335 C CA . PHE A 1 171 ? 5.156 -0.927 -11.338 1.00 95.00 171 PHE A CA 1
ATOM 1336 C C . PHE A 1 171 ? 5.591 0.409 -11.939 1.00 95.00 171 PHE A C 1
ATOM 1338 O O . PHE A 1 171 ? 6.709 0.857 -11.691 1.00 95.00 171 PHE A O 1
ATOM 1345 N N . VAL A 1 172 ? 4.722 1.086 -12.686 1.00 92.06 172 VAL A N 1
ATOM 1346 C CA . VAL A 1 172 ? 5.108 2.350 -13.314 1.00 92.06 172 VAL A CA 1
ATOM 1347 C C . VAL A 1 172 ? 5.290 3.462 -12.284 1.00 92.06 172 VAL A C 1
ATOM 1349 O O . VAL A 1 172 ? 6.240 4.236 -12.388 1.00 92.06 172 VAL A O 1
ATOM 1352 N N . SER A 1 173 ? 4.481 3.494 -11.226 1.00 89.88 173 SER A N 1
ATOM 1353 C CA . SER A 1 173 ? 4.712 4.391 -10.089 1.00 89.88 173 SER A CA 1
ATOM 1354 C C . SER A 1 173 ? 6.066 4.118 -9.413 1.00 89.88 173 SER A C 1
ATOM 1356 O O . SER A 1 173 ? 6.789 5.054 -9.045 1.00 89.88 173 SER A O 1
ATOM 1358 N N . ALA A 1 174 ? 6.468 2.847 -9.286 1.00 92.19 174 ALA A N 1
ATOM 1359 C CA . ALA A 1 174 ? 7.815 2.484 -8.851 1.00 92.19 174 ALA A CA 1
ATOM 1360 C C . ALA A 1 174 ? 8.871 3.004 -9.831 1.00 92.19 174 ALA A C 1
ATOM 1362 O O . ALA A 1 174 ? 9.746 3.751 -9.404 1.00 92.19 174 ALA A O 1
ATOM 1363 N N . TYR A 1 175 ? 8.742 2.720 -11.126 1.00 92.56 175 TYR A N 1
ATOM 1364 C CA . TYR A 1 175 ? 9.665 3.159 -12.174 1.00 92.56 175 TYR A CA 1
ATOM 1365 C C . TYR A 1 175 ? 9.857 4.673 -12.221 1.00 92.56 175 TYR A C 1
ATOM 1367 O O . TYR A 1 175 ? 10.987 5.152 -12.145 1.00 92.56 175 TYR A O 1
ATOM 1375 N N . GLN A 1 176 ? 8.775 5.446 -12.244 1.00 88.06 176 GLN A N 1
ATOM 1376 C CA . GLN A 1 176 ? 8.848 6.905 -12.223 1.00 88.06 176 GLN A CA 1
ATOM 1377 C C . GLN A 1 176 ? 9.607 7.385 -10.985 1.00 88.06 176 GLN A C 1
ATOM 1379 O O . GLN A 1 176 ? 10.599 8.102 -11.089 1.00 88.06 176 GLN A O 1
ATOM 1384 N N . SER A 1 177 ? 9.202 6.913 -9.806 1.00 84.94 177 SER A N 1
ATOM 1385 C CA . SER A 1 177 ? 9.773 7.398 -8.549 1.00 84.94 177 SER A CA 1
ATOM 1386 C C . SER A 1 177 ? 11.182 6.894 -8.232 1.00 84.94 177 SER A C 1
ATOM 1388 O O . SER A 1 177 ? 11.887 7.519 -7.443 1.00 84.94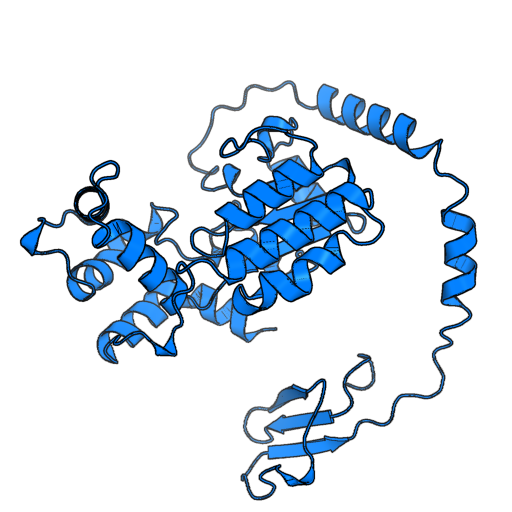 177 SER A O 1
ATOM 1390 N N . LYS A 1 178 ? 11.565 5.726 -8.757 1.00 87.69 178 LYS A N 1
ATOM 1391 C CA . LYS A 1 178 ? 12.802 5.027 -8.402 1.00 87.69 178 LYS A CA 1
ATOM 1392 C C . LYS A 1 178 ? 13.783 4.909 -9.538 1.00 87.69 178 LYS A C 1
ATOM 1394 O O . LYS A 1 178 ? 14.899 4.544 -9.241 1.00 87.69 178 LYS A O 1
ATOM 1399 N N . CYS A 1 179 ? 13.418 5.194 -10.780 1.00 88.19 179 CYS A N 1
ATOM 1400 C CA . CYS A 1 179 ? 14.358 5.196 -11.898 1.00 88.19 179 CYS A CA 1
ATOM 1401 C C . CYS A 1 179 ? 14.476 6.578 -12.550 1.00 88.19 179 CYS A C 1
ATOM 1403 O O . CYS A 1 179 ? 15.562 6.925 -13.014 1.00 88.19 179 CYS A O 1
ATOM 1405 N N . LEU A 1 180 ? 13.387 7.359 -12.591 1.00 84.69 180 LEU A N 1
ATOM 1406 C CA . LEU A 1 180 ? 13.339 8.610 -13.358 1.00 84.69 180 LEU A CA 1
ATOM 1407 C C . LEU A 1 180 ? 13.496 9.882 -12.527 1.00 84.69 180 LEU A C 1
ATOM 1409 O O . LEU A 1 180 ? 14.027 10.857 -13.052 1.00 84.69 180 LEU A O 1
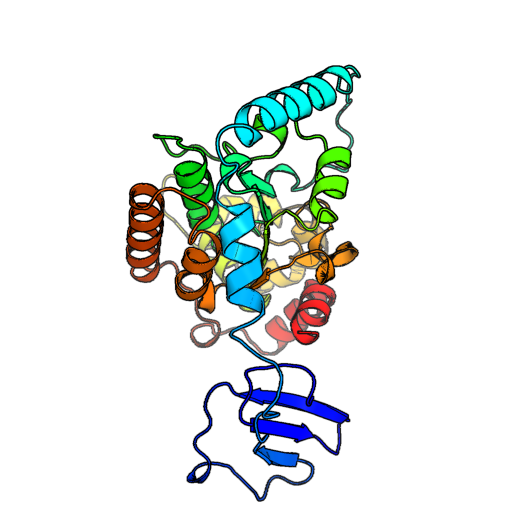ATOM 1413 N N . LEU A 1 181 ? 13.051 9.902 -11.267 1.00 72.12 181 LEU A N 1
ATOM 1414 C CA . LEU A 1 181 ? 13.170 11.104 -10.441 1.00 72.12 181 LEU A CA 1
ATOM 1415 C C . LEU A 1 181 ? 14.646 11.506 -10.247 1.00 72.12 181 LEU A C 1
ATOM 1417 O O . LEU A 1 181 ? 15.487 10.716 -9.808 1.00 72.12 181 LEU A O 1
ATOM 1421 N N . THR A 1 182 ? 14.944 12.749 -10.627 1.00 55.84 182 THR A N 1
ATOM 1422 C CA . THR A 1 182 ? 16.256 13.410 -10.536 1.00 55.84 182 THR A CA 1
ATOM 1423 C C . THR A 1 182 ? 16.296 14.461 -9.427 1.00 55.84 182 THR A C 1
ATOM 1425 O O . THR A 1 182 ? 17.145 15.349 -9.457 1.00 55.84 182 THR A O 1
ATOM 1428 N N . ASP A 1 183 ? 15.380 14.411 -8.459 1.00 47.78 183 ASP A N 1
ATOM 1429 C CA . ASP A 1 183 ? 15.388 15.307 -7.308 1.00 47.78 183 ASP A CA 1
ATOM 1430 C C . ASP A 1 183 ? 16.673 15.057 -6.506 1.00 47.78 183 ASP A C 1
ATOM 1432 O O . ASP A 1 183 ? 16.829 14.030 -5.846 1.00 47.78 183 ASP A O 1
ATOM 1436 N N . GLY A 1 184 ? 17.629 15.988 -6.640 1.00 43.19 184 GLY A N 1
ATOM 1437 C CA . GLY A 1 184 ? 19.066 15.903 -6.318 1.00 43.19 184 GLY A CA 1
ATOM 1438 C C . GLY A 1 184 ? 19.478 15.518 -4.890 1.00 43.19 184 GLY A C 1
ATOM 1439 O O . GLY A 1 184 ? 20.636 15.674 -4.525 1.00 43.19 184 GLY A O 1
ATOM 1440 N N . ILE A 1 185 ? 18.559 14.990 -4.091 1.00 49.50 185 ILE A N 1
ATOM 1441 C CA . ILE A 1 185 ? 18.760 14.443 -2.750 1.00 49.50 185 ILE A CA 1
ATOM 1442 C C . ILE A 1 185 ? 18.617 12.906 -2.763 1.00 49.50 185 ILE A C 1
ATOM 1444 O O . ILE A 1 185 ? 19.145 12.229 -1.880 1.00 49.50 185 ILE A O 1
ATOM 1448 N N . ARG A 1 186 ? 17.924 12.317 -3.752 1.00 50.62 186 ARG A N 1
ATOM 1449 C CA . ARG A 1 186 ? 17.543 10.893 -3.747 1.00 50.62 186 ARG A CA 1
ATOM 1450 C C . ARG A 1 186 ? 17.671 10.233 -5.116 1.00 50.62 186 ARG A C 1
ATOM 1452 O O . ARG A 1 186 ? 16.683 9.820 -5.693 1.00 50.62 186 ARG A O 1
ATOM 1459 N N . SER A 1 187 ? 18.902 10.093 -5.605 1.00 54.28 187 SER A N 1
ATOM 1460 C CA . SER A 1 187 ? 19.419 8.849 -6.212 1.00 54.28 187 SER A CA 1
ATOM 1461 C C . SER A 1 187 ? 18.471 7.955 -7.059 1.00 54.28 187 SER A C 1
ATOM 1463 O O . SER A 1 187 ? 18.655 6.742 -7.048 1.00 54.28 187 SER A O 1
ATOM 1465 N N . GLY A 1 188 ? 17.508 8.484 -7.830 1.00 63.25 188 GLY A N 1
ATOM 1466 C CA . GLY A 1 188 ? 16.543 7.678 -8.595 1.00 63.25 188 GLY A CA 1
ATOM 1467 C C . GLY A 1 188 ? 17.254 6.736 -9.561 1.00 63.25 188 GLY A C 1
ATOM 1468 O O . GLY A 1 188 ? 17.280 5.528 -9.362 1.00 63.25 188 GLY A O 1
ATOM 1469 N N . ARG A 1 189 ? 18.014 7.267 -10.523 1.00 75.75 189 ARG A N 1
ATOM 1470 C CA . ARG A 1 189 ? 18.831 6.419 -11.416 1.00 75.75 189 ARG A CA 1
ATOM 1471 C C . ARG A 1 189 ? 19.755 5.447 -10.673 1.00 75.75 189 ARG A C 1
ATOM 1473 O O . ARG A 1 189 ? 19.923 4.311 -11.106 1.00 75.75 189 ARG A O 1
ATOM 1480 N N . ARG A 1 190 ? 20.311 5.858 -9.528 1.00 83.88 190 ARG A N 1
ATOM 1481 C CA . ARG A 1 190 ? 21.153 4.987 -8.697 1.00 83.88 190 ARG A CA 1
ATOM 1482 C C . ARG A 1 190 ? 20.353 3.825 -8.095 1.00 83.88 190 ARG A C 1
ATOM 1484 O O . ARG A 1 190 ? 20.869 2.722 -8.064 1.00 83.88 190 ARG A O 1
ATOM 1491 N N . HIS A 1 191 ? 19.094 4.008 -7.700 1.00 87.38 191 HIS A N 1
ATOM 1492 C CA . HIS A 1 191 ? 18.282 2.903 -7.188 1.00 87.38 191 HIS A CA 1
ATOM 1493 C C . HIS A 1 191 ? 18.085 1.807 -8.242 1.00 87.38 191 HIS A C 1
ATOM 1495 O O . HIS A 1 191 ? 18.303 0.633 -7.949 1.00 87.38 191 HIS A O 1
ATOM 1501 N N . CYS A 1 192 ? 17.716 2.166 -9.476 1.00 89.50 192 CYS A N 1
ATOM 1502 C CA . CYS A 1 192 ? 17.557 1.163 -10.535 1.00 89.50 192 CYS A CA 1
ATOM 1503 C C . CYS A 1 192 ? 18.896 0.577 -11.000 1.00 89.50 192 CYS A C 1
ATOM 1505 O O . CYS A 1 192 ? 18.949 -0.613 -11.305 1.00 89.50 192 CYS A O 1
ATOM 1507 N N . HIS A 1 193 ? 19.985 1.346 -10.941 1.00 90.25 193 HIS A N 1
ATOM 1508 C CA . HIS A 1 193 ? 21.337 0.804 -11.070 1.00 90.25 193 HIS A CA 1
ATOM 1509 C C . HIS A 1 193 ? 21.631 -0.259 -10.001 1.00 90.25 193 HIS A C 1
ATOM 1511 O O . HIS A 1 193 ? 22.036 -1.373 -10.323 1.00 90.25 193 HIS A O 1
ATOM 1517 N N . ASP A 1 194 ? 21.376 0.038 -8.729 1.00 89.94 194 ASP A N 1
ATOM 1518 C CA . ASP A 1 194 ? 21.750 -0.836 -7.617 1.00 89.94 194 ASP A CA 1
ATOM 1519 C C . ASP A 1 194 ? 20.938 -2.134 -7.610 1.00 89.94 194 ASP A C 1
ATOM 1521 O O . ASP A 1 194 ? 21.491 -3.211 -7.358 1.00 89.94 194 ASP A O 1
ATOM 1525 N N . VAL A 1 195 ? 19.643 -2.040 -7.922 1.00 92.69 195 VAL A N 1
ATOM 1526 C CA . VAL A 1 195 ? 18.725 -3.185 -7.962 1.00 92.69 195 VAL A CA 1
ATOM 1527 C C . VAL A 1 195 ? 18.947 -4.021 -9.216 1.00 92.69 195 VAL A C 1
ATOM 1529 O O . VAL A 1 195 ? 19.207 -5.216 -9.109 1.00 92.69 195 VAL A O 1
ATOM 1532 N N . PHE A 1 196 ? 18.879 -3.405 -10.398 1.00 94.81 196 PHE A N 1
ATOM 1533 C CA . PHE A 1 196 ? 18.859 -4.123 -11.676 1.00 94.81 196 PHE A CA 1
ATOM 1534 C C . PHE A 1 196 ? 20.232 -4.235 -12.343 1.00 94.81 196 PHE A C 1
ATOM 1536 O O . PHE A 1 196 ? 20.341 -4.835 -13.407 1.00 94.81 196 PHE A O 1
ATOM 1543 N N . LYS A 1 197 ? 21.293 -3.693 -11.737 1.00 94.50 197 LYS A N 1
ATOM 1544 C CA . LYS A 1 197 ? 22.652 -3.692 -12.309 1.00 94.50 197 LYS A CA 1
ATOM 1545 C C . LYS A 1 197 ? 22.674 -3.057 -13.704 1.00 94.50 197 LYS A C 1
ATOM 1547 O O . LYS A 1 197 ? 23.260 -3.600 -14.634 1.00 94.50 197 LYS A O 1
ATOM 1552 N N . LEU A 1 198 ? 21.964 -1.936 -13.832 1.00 92.44 198 LEU A N 1
ATOM 1553 C CA . LEU A 1 198 ? 21.844 -1.141 -15.053 1.00 92.44 198 LEU A CA 1
ATOM 1554 C C . LEU A 1 198 ? 22.732 0.093 -14.971 1.00 92.44 198 LEU A C 1
ATOM 1556 O O . LEU A 1 198 ? 22.657 0.835 -13.994 1.00 92.44 198 LEU A O 1
ATOM 1560 N N . ASN A 1 199 ? 23.494 0.376 -16.019 1.00 89.12 199 ASN A N 1
ATOM 1561 C CA . ASN A 1 199 ? 24.168 1.662 -16.149 1.00 89.12 199 ASN A CA 1
ATOM 1562 C C . ASN A 1 199 ? 23.149 2.791 -16.353 1.00 89.12 199 ASN A C 1
ATOM 1564 O O . ASN A 1 199 ? 22.046 2.572 -16.846 1.00 89.12 199 ASN A O 1
ATOM 1568 N N . ALA A 1 200 ? 23.521 4.034 -16.033 1.00 85.94 200 ALA A N 1
ATOM 1569 C CA . ALA A 1 200 ? 22.595 5.171 -16.085 1.00 85.94 200 ALA A CA 1
ATOM 1570 C C . ALA A 1 200 ? 21.961 5.410 -17.472 1.00 85.94 200 ALA A C 1
ATOM 1572 O O . ALA A 1 200 ? 20.838 5.906 -17.541 1.00 85.94 200 ALA A O 1
ATOM 1573 N N . TRP A 1 201 ? 22.666 5.069 -18.556 1.00 86.00 201 TRP A N 1
ATOM 1574 C CA . TRP A 1 201 ? 22.179 5.164 -19.940 1.00 86.00 201 TRP A CA 1
ATOM 1575 C C . TRP A 1 201 ? 21.349 3.951 -20.390 1.00 86.00 201 TRP A C 1
ATOM 1577 O O . TRP A 1 201 ? 20.670 4.030 -21.405 1.00 86.00 201 TRP A O 1
ATOM 1587 N N . GLU A 1 202 ? 21.378 2.845 -19.644 1.00 92.25 202 GLU A N 1
ATOM 1588 C CA . GLU A 1 202 ? 20.598 1.629 -19.925 1.00 92.25 202 GLU A CA 1
ATOM 1589 C C . GLU A 1 202 ? 19.239 1.638 -19.219 1.00 92.25 202 GLU A C 1
ATOM 1591 O O . GLU A 1 202 ? 18.426 0.741 -19.430 1.00 92.25 202 GLU A O 1
ATOM 1596 N N . ILE A 1 203 ? 18.987 2.615 -18.342 1.00 90.81 203 ILE A N 1
ATOM 1597 C CA . ILE A 1 203 ? 17.742 2.696 -17.579 1.00 90.81 203 ILE A CA 1
ATOM 1598 C C . ILE A 1 203 ? 16.596 3.070 -18.523 1.00 90.81 203 ILE A C 1
ATOM 1600 O O . ILE A 1 203 ? 16.319 4.240 -18.776 1.00 90.81 203 ILE A O 1
ATOM 1604 N N . SER A 1 204 ? 15.890 2.045 -18.986 1.00 92.62 204 SER A N 1
ATOM 1605 C CA . SER A 1 204 ? 14.604 2.124 -19.672 1.00 92.62 204 SER A CA 1
ATOM 1606 C C . SER A 1 204 ? 13.590 1.211 -18.976 1.00 92.62 204 SER A C 1
ATOM 1608 O O . SER A 1 204 ? 13.953 0.409 -18.108 1.00 92.62 204 SER A O 1
ATOM 1610 N N . MET A 1 205 ? 12.309 1.337 -19.323 1.00 93.06 205 MET A N 1
ATOM 1611 C CA . MET A 1 205 ? 11.281 0.459 -18.766 1.00 93.06 205 MET A CA 1
ATOM 1612 C C . MET A 1 205 ? 11.519 -0.992 -19.206 1.00 93.06 205 MET A C 1
ATOM 1614 O O . MET A 1 205 ? 11.483 -1.893 -18.377 1.00 93.06 205 MET A O 1
ATOM 1618 N N . GLU A 1 206 ? 11.872 -1.204 -20.473 1.00 95.38 206 GLU A N 1
ATOM 1619 C CA . GLU A 1 206 ? 12.236 -2.495 -21.071 1.00 95.38 206 GLU A CA 1
ATOM 1620 C C . GLU A 1 206 ? 13.401 -3.149 -20.339 1.00 95.38 206 GLU A C 1
ATOM 1622 O O . GLU A 1 206 ? 13.321 -4.316 -19.957 1.00 95.38 206 GLU A O 1
ATOM 1627 N N . ALA A 1 207 ? 14.468 -2.392 -20.082 1.00 96.25 207 ALA A N 1
ATOM 1628 C CA . ALA A 1 207 ? 15.647 -2.915 -19.408 1.00 96.25 207 ALA A CA 1
ATOM 1629 C C . ALA A 1 207 ? 15.356 -3.340 -17.959 1.00 96.25 207 ALA A C 1
ATOM 1631 O O . ALA A 1 207 ? 15.947 -4.316 -17.482 1.00 96.25 207 ALA A O 1
ATOM 1632 N N . VAL A 1 208 ? 14.454 -2.622 -17.278 1.00 96.06 208 VAL A N 1
ATOM 1633 C CA . VAL A 1 208 ? 13.970 -2.951 -15.930 1.00 96.06 208 VAL A CA 1
ATOM 1634 C C . VAL A 1 208 ? 13.064 -4.183 -15.963 1.00 96.06 208 VAL A C 1
ATOM 1636 O O . VAL A 1 208 ? 13.311 -5.121 -15.208 1.00 96.06 208 VAL A O 1
ATOM 1639 N N . VAL A 1 209 ? 12.063 -4.220 -16.851 1.00 96.75 209 VAL A N 1
ATOM 1640 C CA . VAL A 1 209 ? 11.118 -5.346 -16.978 1.00 96.75 209 VAL A CA 1
ATOM 1641 C C . VAL A 1 209 ? 11.850 -6.645 -17.299 1.00 96.75 209 VAL A C 1
ATOM 1643 O O . VAL A 1 209 ? 11.664 -7.630 -16.588 1.00 96.75 209 VAL A O 1
ATOM 1646 N N . ALA A 1 210 ? 12.783 -6.625 -18.253 1.00 96.62 210 ALA A N 1
ATOM 1647 C CA . ALA A 1 210 ? 13.595 -7.790 -18.616 1.00 96.62 210 ALA A CA 1
ATOM 1648 C C . ALA A 1 210 ? 14.429 -8.354 -17.444 1.00 96.62 210 ALA A C 1
ATOM 1650 O O . ALA A 1 210 ? 14.913 -9.484 -17.491 1.00 96.62 210 ALA A O 1
ATOM 1651 N N . ARG A 1 211 ? 14.626 -7.564 -16.383 1.00 97.00 211 ARG A N 1
ATOM 1652 C CA . ARG A 1 211 ? 15.425 -7.909 -15.202 1.00 97.00 211 ARG A CA 1
ATOM 1653 C C . ARG A 1 211 ? 14.581 -8.154 -13.948 1.00 97.00 211 ARG A C 1
ATOM 1655 O O . ARG A 1 211 ? 15.126 -8.627 -12.947 1.00 97.00 211 ARG A O 1
ATOM 1662 N N . LEU A 1 212 ? 13.270 -7.899 -13.985 1.00 95.88 212 LEU A N 1
ATOM 1663 C CA . LEU A 1 212 ? 12.362 -8.135 -12.858 1.00 95.88 212 LEU A CA 1
ATOM 1664 C C . LEU A 1 212 ? 12.428 -9.571 -12.317 1.00 95.88 212 LEU A C 1
ATOM 1666 O O . LEU A 1 212 ? 12.638 -9.698 -11.109 1.00 95.88 212 LEU A O 1
ATOM 1670 N N . PRO A 1 213 ? 12.365 -10.642 -13.139 1.00 94.19 213 PRO A N 1
ATOM 1671 C CA . PRO A 1 213 ? 12.387 -12.014 -12.623 1.00 94.19 213 PRO A CA 1
ATOM 1672 C C . PRO A 1 213 ? 13.618 -12.330 -11.766 1.00 94.19 213 PRO A C 1
ATOM 1674 O O . PRO A 1 213 ? 13.538 -13.090 -10.804 1.00 94.19 213 PRO A O 1
ATOM 1677 N N . ARG A 1 214 ? 14.764 -11.719 -12.091 1.00 94.81 214 ARG A N 1
ATOM 1678 C CA . ARG A 1 214 ? 16.034 -11.959 -11.398 1.00 94.81 214 ARG A CA 1
ATOM 1679 C C . ARG A 1 214 ? 16.253 -11.043 -10.194 1.00 94.81 214 ARG A C 1
ATOM 1681 O O . ARG A 1 214 ? 16.854 -11.476 -9.214 1.00 94.81 214 ARG A O 1
ATOM 1688 N N . TYR A 1 215 ? 15.818 -9.786 -10.269 1.00 94.56 215 TYR A N 1
ATOM 1689 C CA . TYR A 1 215 ? 16.205 -8.757 -9.294 1.00 94.56 215 TYR A CA 1
ATOM 1690 C C . TYR A 1 215 ? 15.028 -8.095 -8.566 1.00 94.56 215 TYR A C 1
ATOM 1692 O O . TYR A 1 215 ? 15.222 -7.525 -7.496 1.00 94.56 215 TYR A O 1
ATOM 1700 N N . GLY A 1 216 ? 13.812 -8.162 -9.109 1.00 91.00 216 GLY A N 1
ATOM 1701 C CA . GLY A 1 216 ? 12.640 -7.474 -8.562 1.00 91.00 216 GLY A CA 1
ATOM 1702 C C . GLY A 1 216 ? 12.155 -8.062 -7.235 1.00 91.00 216 GLY A C 1
ATOM 1703 O O . GLY A 1 216 ? 11.836 -7.322 -6.306 1.00 91.00 216 GLY A O 1
ATOM 1704 N N . SER A 1 217 ? 12.173 -9.390 -7.095 1.00 88.19 217 SER A N 1
ATOM 1705 C CA . SER A 1 217 ? 11.574 -10.106 -5.954 1.00 88.19 217 SER A CA 1
ATOM 1706 C C . SER A 1 217 ? 12.266 -9.886 -4.601 1.00 88.19 217 SER A C 1
ATOM 1708 O O . SER A 1 217 ? 11.774 -10.346 -3.572 1.00 88.19 217 SER A O 1
ATOM 1710 N N . SER A 1 218 ? 13.414 -9.207 -4.567 1.00 85.88 218 SER A N 1
ATOM 1711 C CA . SER A 1 218 ? 14.145 -8.877 -3.336 1.00 85.88 218 SER A CA 1
ATOM 1712 C C . SER A 1 218 ? 13.927 -7.438 -2.858 1.00 85.88 218 SER A C 1
ATOM 1714 O O . SER A 1 218 ? 14.449 -7.061 -1.811 1.00 85.88 218 SER A O 1
ATOM 1716 N N . ASN A 1 219 ? 13.154 -6.632 -3.589 1.00 91.75 219 ASN A N 1
ATOM 1717 C CA . ASN A 1 219 ? 12.955 -5.219 -3.290 1.00 91.75 219 ASN A CA 1
ATOM 1718 C C . ASN A 1 219 ? 11.461 -4.874 -3.240 1.00 91.75 219 ASN A C 1
ATOM 1720 O O . ASN A 1 219 ? 10.706 -5.153 -4.168 1.00 91.75 219 ASN A O 1
ATOM 1724 N N . ALA A 1 220 ? 11.052 -4.213 -2.156 1.00 92.81 220 ALA A N 1
ATOM 1725 C CA . ALA A 1 220 ? 9.661 -3.872 -1.860 1.00 92.81 220 ALA A CA 1
ATOM 1726 C C . ALA A 1 220 ? 8.954 -3.081 -2.981 1.00 92.81 220 ALA A C 1
ATOM 1728 O O . ALA A 1 220 ? 7.757 -3.236 -3.203 1.00 92.81 220 ALA A O 1
ATOM 1729 N N . HIS A 1 221 ? 9.684 -2.266 -3.745 1.00 92.75 221 HIS A N 1
ATOM 1730 C CA . HIS A 1 221 ? 9.096 -1.466 -4.821 1.00 92.75 221 HIS A CA 1
ATOM 1731 C C . HIS A 1 221 ? 8.670 -2.303 -6.034 1.00 92.75 221 HIS A C 1
ATOM 1733 O O . HIS A 1 221 ? 7.840 -1.836 -6.809 1.00 92.75 221 HIS A O 1
ATOM 1739 N N . TRP A 1 222 ? 9.230 -3.505 -6.192 1.00 95.25 222 TRP A N 1
ATOM 1740 C CA . TRP A 1 222 ? 9.092 -4.328 -7.396 1.00 95.25 222 TRP A CA 1
ATOM 1741 C C . TRP A 1 222 ? 8.503 -5.704 -7.123 1.00 95.25 222 TRP A C 1
ATOM 1743 O O . TRP A 1 222 ? 7.880 -6.270 -8.003 1.00 95.25 222 TRP A O 1
ATOM 1753 N N . ILE A 1 223 ? 8.674 -6.257 -5.923 1.00 95.38 223 ILE A N 1
ATOM 1754 C CA . ILE A 1 223 ? 8.107 -7.561 -5.560 1.00 95.38 223 ILE A CA 1
ATOM 1755 C C . ILE A 1 223 ? 6.578 -7.577 -5.766 1.00 95.38 223 ILE A C 1
ATOM 1757 O O . ILE A 1 223 ? 5.950 -6.532 -5.572 1.00 95.38 223 ILE A O 1
ATOM 1761 N N . PRO A 1 224 ? 5.957 -8.709 -6.139 1.00 95.62 224 PRO A N 1
ATOM 1762 C CA . PRO A 1 224 ? 4.502 -8.829 -6.160 1.00 95.62 224 PRO A CA 1
ATOM 1763 C C . PRO A 1 224 ? 3.842 -8.401 -4.840 1.00 95.62 224 PRO A C 1
ATOM 1765 O O . PRO A 1 224 ? 4.382 -8.600 -3.748 1.00 95.62 224 PRO A O 1
ATOM 1768 N N . GLN A 1 225 ? 2.670 -7.784 -4.941 1.00 95.44 225 GLN A N 1
ATOM 1769 C CA . GLN A 1 225 ? 1.869 -7.286 -3.819 1.00 95.44 225 GLN A CA 1
ATOM 1770 C C . GLN A 1 225 ? 1.420 -8.418 -2.897 1.00 95.44 225 GLN A C 1
ATOM 1772 O O . GLN A 1 225 ? 1.405 -8.269 -1.679 1.00 95.44 225 GLN A O 1
ATOM 1777 N N . SER A 1 226 ? 1.137 -9.576 -3.481 1.00 94.25 226 SER A N 1
ATOM 1778 C CA . SER A 1 226 ? 0.827 -10.842 -2.819 1.00 94.25 226 SER A CA 1
ATOM 1779 C C . SER A 1 226 ? 1.876 -11.280 -1.781 1.00 94.25 226 SER A C 1
ATOM 1781 O O . SER A 1 226 ? 1.545 -11.989 -0.829 1.00 94.25 226 SER A O 1
ATOM 1783 N N . HIS A 1 227 ? 3.124 -10.814 -1.895 1.00 93.56 227 HIS A N 1
ATOM 1784 C CA . HIS A 1 227 ? 4.209 -11.146 -0.964 1.00 93.56 227 HIS A CA 1
ATOM 1785 C C . HIS A 1 227 ? 4.312 -10.187 0.235 1.00 93.56 227 HIS A C 1
ATOM 1787 O O . HIS A 1 227 ? 5.105 -10.425 1.151 1.00 93.56 227 HIS A O 1
AT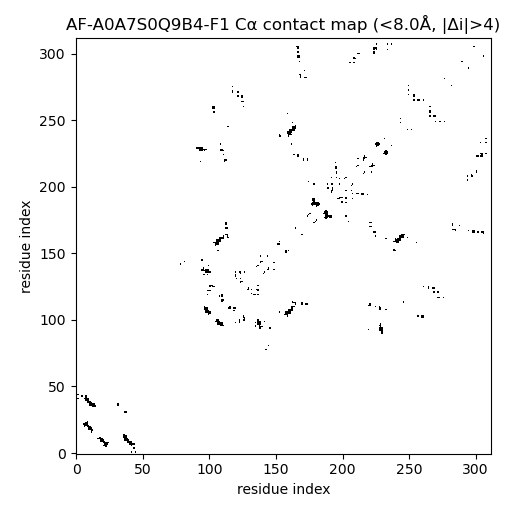OM 1793 N N . PHE A 1 228 ? 3.552 -9.089 0.252 1.00 94.88 228 PHE A N 1
ATOM 1794 C CA . PHE A 1 228 ? 3.619 -8.114 1.338 1.00 94.88 228 PHE A CA 1
ATOM 1795 C C . PHE A 1 228 ? 3.078 -8.660 2.658 1.00 94.88 228 PHE A C 1
ATOM 1797 O O . PHE A 1 228 ? 2.310 -9.622 2.702 1.00 94.88 228 PHE A O 1
ATOM 1804 N N . CYS A 1 229 ? 3.502 -8.005 3.744 1.00 93.12 229 CYS A N 1
ATOM 1805 C CA . CYS A 1 229 ? 3.077 -8.313 5.107 1.00 93.12 229 CYS A CA 1
ATOM 1806 C C . CYS A 1 229 ? 3.366 -9.766 5.491 1.00 93.12 229 CYS A C 1
ATOM 1808 O O . CYS A 1 229 ? 2.557 -10.428 6.131 1.00 93.12 229 CYS A O 1
ATOM 1810 N N . VAL A 1 230 ? 4.559 -10.238 5.111 1.00 90.44 230 VAL A N 1
ATOM 1811 C CA . VAL A 1 230 ? 5.017 -11.617 5.333 1.00 90.44 230 VAL A CA 1
ATOM 1812 C C . VAL A 1 230 ? 4.168 -12.634 4.549 1.00 90.44 230 VAL A C 1
ATOM 1814 O O . VAL A 1 230 ? 3.839 -13.713 5.033 1.00 90.44 230 VAL A O 1
ATOM 1817 N N . GLY A 1 231 ? 3.766 -12.272 3.325 1.00 90.00 231 GLY A N 1
ATOM 1818 C CA . GLY A 1 231 ? 2.986 -13.133 2.429 1.00 90.00 231 GLY A CA 1
ATOM 1819 C C . GLY A 1 231 ? 1.531 -13.362 2.849 1.00 90.00 231 GLY A C 1
ATOM 1820 O O . GLY A 1 231 ? 0.856 -14.228 2.283 1.00 90.00 231 GLY A O 1
ATOM 1821 N N . THR A 1 232 ? 1.016 -12.619 3.832 1.00 91.19 232 THR A N 1
ATOM 1822 C CA . THR A 1 232 ? -0.383 -12.744 4.268 1.00 91.19 232 THR A CA 1
ATOM 1823 C C . THR A 1 232 ? -1.367 -12.190 3.248 1.00 91.19 232 THR A C 1
ATOM 1825 O O . THR A 1 232 ? -2.506 -12.644 3.221 1.00 91.19 232 THR A O 1
ATOM 1828 N N . VAL A 1 233 ? -0.938 -11.295 2.350 1.00 91.75 233 VAL A N 1
ATOM 1829 C CA . VAL A 1 233 ? -1.776 -10.853 1.224 1.00 91.75 233 VAL A CA 1
ATOM 1830 C C . VAL A 1 233 ? -2.166 -12.043 0.343 1.00 91.75 233 VAL A C 1
ATOM 1832 O O . VAL A 1 233 ? -3.337 -12.184 0.018 1.00 91.75 233 VAL A O 1
ATOM 1835 N N . HIS A 1 234 ? -1.227 -12.937 0.015 1.00 91.69 234 HIS A N 1
ATOM 1836 C CA . HIS A 1 234 ? -1.523 -14.175 -0.712 1.00 91.69 234 HIS A CA 1
ATOM 1837 C C . HIS A 1 234 ? -2.230 -15.220 0.158 1.00 91.69 234 HIS A C 1
ATOM 1839 O O . HIS A 1 234 ? -3.309 -15.701 -0.177 1.00 91.69 234 HIS A O 1
ATOM 1845 N N . SER A 1 235 ? -1.608 -15.591 1.279 1.00 91.06 235 SER A N 1
ATOM 1846 C CA . SER A 1 235 ? -2.014 -16.762 2.071 1.00 91.06 235 SER A CA 1
ATOM 1847 C C . SER A 1 235 ? -3.256 -16.539 2.937 1.00 91.06 235 SER A C 1
ATOM 1849 O O . SER A 1 235 ? -3.864 -17.500 3.405 1.00 91.06 235 SER A O 1
ATOM 1851 N N . ALA A 1 236 ? -3.631 -15.282 3.170 1.00 92.00 236 ALA A N 1
ATOM 1852 C CA . ALA A 1 236 ? -4.720 -14.898 4.057 1.00 92.00 236 ALA A CA 1
ATOM 1853 C C . ALA A 1 236 ? -5.554 -13.746 3.474 1.00 92.00 236 ALA A C 1
ATOM 1855 O O . ALA A 1 236 ? -6.098 -12.943 4.232 1.00 92.00 236 ALA A O 1
ATOM 1856 N N . TRP A 1 237 ? -5.686 -13.678 2.142 1.00 93.00 237 TRP A N 1
ATOM 1857 C CA . TRP A 1 237 ? -6.472 -12.650 1.447 1.00 93.00 237 TRP A CA 1
ATOM 1858 C C . TRP A 1 237 ? -7.871 -12.467 2.053 1.00 93.00 237 TRP A C 1
ATOM 1860 O O . TRP A 1 237 ? -8.250 -11.350 2.398 1.00 93.00 237 TRP A O 1
ATOM 1870 N N . ASP A 1 238 ? -8.602 -13.560 2.287 1.00 92.75 238 ASP A N 1
ATOM 1871 C CA . ASP A 1 238 ? -9.953 -13.527 2.872 1.00 92.75 238 ASP A CA 1
ATOM 1872 C C . ASP A 1 238 ? -9.983 -13.204 4.377 1.00 92.75 238 ASP A C 1
ATOM 1874 O O . ASP A 1 238 ? -11.047 -12.957 4.940 1.00 92.75 238 ASP A O 1
ATOM 1878 N N . SER A 1 239 ? -8.831 -13.195 5.058 1.00 94.06 239 SER A N 1
ATOM 1879 C CA . SER A 1 239 ? -8.756 -12.752 6.458 1.00 94.06 239 SER A CA 1
ATOM 1880 C C . SER A 1 239 ? -8.761 -11.227 6.586 1.00 94.06 239 SER A C 1
ATOM 1882 O O . SER A 1 239 ? -9.060 -10.705 7.663 1.00 94.06 239 SER A O 1
ATOM 1884 N N . TYR A 1 240 ? -8.460 -10.494 5.509 1.00 96.00 240 TYR A N 1
ATOM 1885 C CA . TYR A 1 240 ? -8.659 -9.050 5.470 1.00 96.00 240 TYR A CA 1
ATOM 1886 C C . TYR A 1 240 ? -10.152 -8.748 5.347 1.00 96.00 240 TYR A C 1
ATOM 1888 O O . TYR A 1 240 ? -10.838 -9.254 4.467 1.00 96.00 240 TYR A O 1
ATOM 1896 N N . THR A 1 241 ? -10.669 -7.916 6.248 1.00 95.94 241 THR A N 1
ATOM 1897 C CA . THR A 1 241 ? -12.079 -7.510 6.235 1.00 95.94 241 THR A CA 1
ATOM 1898 C C . THR A 1 241 ? -12.371 -6.417 5.226 1.00 95.94 241 THR A C 1
ATOM 1900 O O . THR A 1 241 ? -13.532 -6.216 4.887 1.00 95.94 241 THR A O 1
ATOM 1903 N N . HIS A 1 242 ? -11.341 -5.694 4.784 1.00 96.44 242 HIS A N 1
ATOM 1904 C CA . HIS A 1 242 ? -11.475 -4.597 3.837 1.00 96.44 242 HIS A CA 1
ATOM 1905 C C . HIS A 1 242 ? -10.343 -4.660 2.813 1.00 96.44 242 HIS A C 1
ATOM 1907 O O . HIS A 1 242 ? -9.160 -4.630 3.169 1.00 96.44 242 HIS A O 1
ATOM 1913 N N . HIS A 1 243 ? -10.727 -4.695 1.543 1.00 95.62 243 HIS A N 1
ATOM 1914 C CA . HIS A 1 243 ? -9.834 -4.672 0.392 1.00 95.62 243 HIS A CA 1
ATOM 1915 C C . HIS A 1 243 ? -10.056 -3.352 -0.339 1.00 95.62 243 HIS A C 1
ATOM 1917 O O . HIS A 1 243 ? -11.050 -3.181 -1.040 1.00 95.62 243 HIS A O 1
ATOM 1923 N N . ILE A 1 244 ? -9.146 -2.399 -0.155 1.00 94.38 244 ILE A N 1
ATOM 1924 C CA . ILE A 1 244 ? -9.289 -1.048 -0.703 1.00 94.38 244 ILE A CA 1
ATOM 1925 C C . ILE A 1 244 ? -8.374 -0.908 -1.916 1.00 94.38 244 ILE A C 1
ATOM 1927 O O . ILE A 1 244 ? -7.150 -0.925 -1.788 1.00 94.38 244 ILE A O 1
ATOM 1931 N N . LEU A 1 245 ? -8.963 -0.723 -3.096 1.00 93.25 245 LEU A N 1
ATOM 1932 C CA . LEU A 1 245 ? -8.214 -0.274 -4.267 1.00 93.25 245 LEU A CA 1
ATOM 1933 C C . LEU A 1 245 ? -7.739 1.168 -4.035 1.00 93.25 245 LEU A C 1
ATOM 1935 O O . LEU A 1 245 ? -8.520 1.999 -3.575 1.00 93.25 245 LEU A O 1
ATOM 1939 N N . LEU A 1 246 ? -6.485 1.485 -4.371 1.00 92.12 246 LEU A N 1
ATOM 1940 C CA . LEU A 1 246 ? -5.875 2.797 -4.113 1.00 92.12 246 LEU A CA 1
ATOM 1941 C C . LEU A 1 246 ? -6.728 3.974 -4.613 1.00 92.12 246 LEU A C 1
ATOM 1943 O O . LEU A 1 246 ? -6.826 4.985 -3.921 1.00 92.12 246 LEU A O 1
ATOM 1947 N N . SER A 1 247 ? -7.377 3.843 -5.772 1.00 89.25 247 SER A N 1
ATOM 1948 C CA . SER A 1 247 ? -8.264 4.876 -6.329 1.00 89.25 247 SER A CA 1
ATOM 1949 C C . SER A 1 247 ? -9.442 5.230 -5.413 1.00 89.25 247 SER A C 1
ATOM 1951 O O . SER A 1 247 ? -9.994 6.321 -5.506 1.00 89.25 247 SER A O 1
ATOM 1953 N N . ASN A 1 248 ? -9.809 4.322 -4.508 1.00 92.00 248 ASN A N 1
ATOM 1954 C CA . ASN A 1 248 ? -10.895 4.469 -3.546 1.00 92.00 248 ASN A CA 1
ATOM 1955 C C . ASN A 1 248 ? -10.386 4.776 -2.130 1.00 92.00 248 ASN A C 1
ATOM 1957 O O . ASN A 1 248 ? -11.176 4.798 -1.187 1.00 92.00 248 ASN A O 1
ATOM 1961 N N . LEU A 1 249 ? -9.077 4.996 -1.948 1.00 91.12 249 LEU A N 1
ATOM 1962 C CA . LEU A 1 249 ? -8.489 5.194 -0.624 1.00 91.12 249 LEU A CA 1
ATOM 1963 C C . LEU A 1 249 ? -9.122 6.389 0.095 1.00 91.12 249 LEU A C 1
ATOM 1965 O O . LEU A 1 249 ? -9.597 6.238 1.216 1.00 91.12 249 LEU A O 1
ATOM 1969 N N . SER A 1 250 ? -9.189 7.552 -0.556 1.00 90.50 250 SER A N 1
ATOM 1970 C CA . SER A 1 250 ? -9.723 8.769 0.069 1.00 90.50 250 SER A CA 1
ATOM 1971 C C . SER A 1 250 ? -11.212 8.675 0.409 1.00 90.50 250 SER A C 1
ATOM 1973 O O . SER A 1 250 ? -11.644 9.300 1.371 1.00 90.50 250 SER A O 1
ATOM 1975 N N . SER A 1 251 ? -11.995 7.895 -0.345 1.00 90.19 251 SER A N 1
ATOM 1976 C CA . SER A 1 251 ? -13.434 7.744 -0.102 1.00 90.19 251 SER A CA 1
ATOM 1977 C C . SER A 1 251 ? -13.762 6.669 0.935 1.00 90.19 251 SER A C 1
ATOM 1979 O O . SER A 1 251 ? -14.717 6.841 1.683 1.00 90.19 251 SER A O 1
ATOM 1981 N N . GLN A 1 252 ? -12.987 5.582 1.014 1.00 93.81 252 GLN A N 1
ATOM 1982 C CA . GLN A 1 252 ? -13.279 4.461 1.918 1.00 93.81 252 GLN A CA 1
ATOM 1983 C C . GLN A 1 252 ? -12.539 4.534 3.258 1.00 93.81 252 GLN A C 1
ATOM 1985 O O . GLN A 1 252 ? -13.037 4.026 4.262 1.00 93.81 252 GLN A O 1
ATOM 1990 N N . LEU A 1 253 ? -11.351 5.147 3.307 1.00 93.88 253 LEU A N 1
ATOM 1991 C CA . LEU A 1 253 ? -10.527 5.155 4.517 1.00 93.88 253 LEU A CA 1
ATOM 1992 C C . LEU A 1 253 ? -11.186 5.864 5.717 1.00 93.88 253 LEU A C 1
ATOM 1994 O O . LEU A 1 253 ? -11.109 5.307 6.813 1.00 93.88 253 LEU A O 1
ATOM 1998 N N . PRO A 1 254 ? -11.855 7.028 5.571 1.00 94.69 254 PRO A N 1
ATOM 1999 C CA . PRO A 1 254 ? -12.503 7.696 6.704 1.00 94.69 254 PRO A CA 1
ATOM 2000 C C . PRO A 1 254 ? -13.575 6.838 7.385 1.00 94.69 254 PRO A C 1
ATOM 2002 O O . PRO A 1 254 ? -13.686 6.831 8.612 1.00 94.69 254 PRO A O 1
ATOM 2005 N N . ASP A 1 255 ? -14.329 6.064 6.603 1.00 95.12 255 ASP A N 1
ATOM 2006 C CA . ASP A 1 255 ? -15.414 5.222 7.111 1.00 95.12 255 ASP A CA 1
ATOM 2007 C C . ASP A 1 255 ? -14.908 4.096 8.012 1.00 95.12 255 ASP A C 1
ATOM 2009 O O . ASP A 1 255 ? -15.607 3.688 8.940 1.00 95.12 255 ASP A O 1
ATOM 2013 N N . LEU A 1 256 ? -13.668 3.642 7.807 1.00 95.31 256 LEU A N 1
ATOM 2014 C CA . LEU A 1 256 ? -13.042 2.648 8.674 1.00 95.31 256 LEU A CA 1
ATOM 2015 C C . LEU A 1 256 ? -12.812 3.161 10.093 1.00 95.31 256 LEU A C 1
ATOM 2017 O O . LEU A 1 256 ? -12.781 2.347 11.014 1.00 95.31 256 LEU A O 1
ATOM 2021 N N . PHE A 1 257 ? -12.644 4.471 10.264 1.00 96.69 257 PHE A N 1
ATOM 2022 C CA . PHE A 1 257 ? -12.327 5.095 11.548 1.00 96.69 257 PHE A CA 1
ATOM 2023 C C . PHE A 1 257 ? -13.525 5.776 12.207 1.00 96.69 257 PHE A C 1
ATOM 2025 O O . PHE A 1 257 ? -13.438 6.163 13.374 1.00 96.69 257 PHE A O 1
ATOM 2032 N N . ARG A 1 258 ? -14.654 5.881 11.500 1.00 94.88 258 ARG A N 1
ATOM 2033 C CA . ARG A 1 258 ? -15.903 6.390 12.063 1.00 94.88 258 ARG A CA 1
ATOM 2034 C C . ARG A 1 258 ? -16.275 5.594 13.317 1.00 94.88 258 ARG A C 1
ATOM 2036 O O . ARG A 1 258 ? -16.236 4.364 13.314 1.00 94.88 258 ARG A O 1
ATOM 2043 N N . ASP A 1 259 ? -16.589 6.306 14.394 1.00 94.31 259 ASP A N 1
ATOM 2044 C CA . ASP A 1 259 ? -16.918 5.754 15.716 1.00 94.31 259 ASP A CA 1
ATOM 2045 C C . ASP A 1 259 ? -15.787 4.943 16.397 1.00 94.31 259 ASP A C 1
ATOM 2047 O O . ASP A 1 259 ? -16.019 4.296 17.418 1.00 94.31 259 ASP A O 1
ATOM 2051 N N . ARG A 1 260 ? -14.559 4.948 15.853 1.00 95.19 260 ARG A N 1
ATOM 2052 C CA . ARG A 1 260 ? -13.389 4.229 16.407 1.00 95.19 260 ARG A CA 1
ATOM 2053 C C . ARG A 1 260 ? -12.257 5.143 16.849 1.00 95.19 260 ARG A C 1
ATOM 2055 O O . ARG A 1 260 ? -11.351 4.694 17.549 1.00 95.19 260 ARG A O 1
ATOM 2062 N N . VAL A 1 261 ? -12.296 6.399 16.425 1.00 96.88 261 VAL A N 1
ATOM 2063 C CA . VAL A 1 261 ? -11.344 7.439 16.812 1.00 96.88 261 VAL A CA 1
ATOM 2064 C C . VAL A 1 261 ? -12.110 8.700 17.216 1.00 96.88 261 VAL A C 1
ATOM 2066 O O . VAL A 1 261 ? -13.249 8.872 16.779 1.00 96.88 261 VAL A O 1
ATOM 2069 N N . PRO A 1 262 ? -11.517 9.591 18.028 1.00 97.19 262 PRO A N 1
ATOM 2070 C CA . PRO A 1 262 ? -12.131 10.876 18.355 1.00 97.19 262 PRO A CA 1
ATOM 2071 C C . PRO A 1 262 ? -12.396 11.734 17.109 1.00 97.19 262 PRO A C 1
ATOM 2073 O O . PRO A 1 262 ? -11.583 11.740 16.182 1.00 97.19 262 PRO A O 1
ATOM 2076 N N . ASP A 1 263 ? -13.467 12.533 17.123 1.00 96.75 263 ASP A N 1
ATOM 2077 C CA . ASP A 1 263 ? -13.837 13.418 16.004 1.00 96.75 263 ASP A CA 1
ATOM 2078 C C . ASP A 1 263 ? -12.694 14.326 15.511 1.00 96.75 263 ASP A C 1
ATOM 2080 O O . ASP A 1 263 ? -12.521 14.435 14.294 1.00 96.75 263 ASP A O 1
ATOM 2084 N N . PRO A 1 264 ? -11.847 14.924 16.382 1.00 97.19 264 PRO A N 1
ATOM 2085 C CA . PRO A 1 264 ? -10.699 15.703 15.918 1.00 97.19 264 PRO A CA 1
ATOM 2086 C C . PRO A 1 264 ? -9.707 14.878 15.089 1.00 97.19 264 PRO A C 1
ATOM 2088 O O . PRO A 1 264 ? -9.196 15.361 14.081 1.00 97.19 264 PRO A O 1
ATOM 2091 N N . VAL A 1 265 ? -9.475 13.615 15.466 1.00 97.00 265 VAL A N 1
ATOM 2092 C CA . VAL A 1 265 ? -8.591 12.702 14.724 1.00 97.00 265 VAL A CA 1
ATOM 2093 C C . VAL A 1 265 ? -9.215 12.356 13.375 1.00 97.00 265 VAL A C 1
ATOM 2095 O O . VAL A 1 265 ? -8.533 12.412 12.352 1.00 97.00 265 VAL A O 1
ATOM 2098 N N . LEU A 1 266 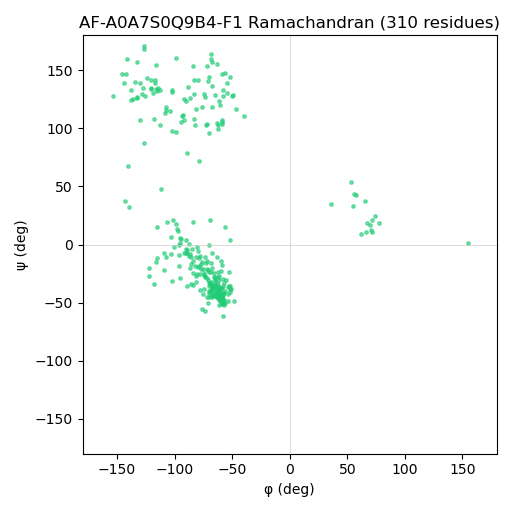? -10.518 12.062 13.340 1.00 97.19 266 LEU A N 1
ATOM 2099 C CA . LEU A 1 266 ? -11.233 11.790 12.092 1.00 97.19 266 LEU A CA 1
ATOM 2100 C C . LEU A 1 266 ? -11.214 13.002 11.144 1.00 97.19 266 LEU A C 1
ATOM 2102 O O . LEU A 1 266 ? -11.021 12.844 9.936 1.00 97.19 266 LEU A O 1
ATOM 2106 N N . ALA A 1 267 ? -11.355 14.220 11.671 1.00 95.94 267 ALA A N 1
ATOM 2107 C CA . ALA A 1 267 ? -11.222 15.451 10.896 1.00 95.94 267 ALA A CA 1
ATOM 2108 C C . ALA A 1 267 ? -9.803 15.616 10.317 1.00 95.94 267 ALA A C 1
ATOM 2110 O O . ALA A 1 267 ? -9.660 15.945 9.136 1.00 95.94 267 ALA A O 1
ATOM 2111 N N . SER A 1 268 ? -8.755 15.320 11.097 1.00 95.50 268 SER A N 1
ATOM 2112 C CA . SER A 1 268 ? -7.367 15.326 10.612 1.00 95.50 268 SER A CA 1
ATOM 2113 C C . SER A 1 268 ? -7.122 14.293 9.510 1.00 95.50 268 SER A C 1
ATOM 2115 O O . SER A 1 268 ? -6.459 14.612 8.523 1.00 95.50 268 SER A O 1
ATOM 2117 N N . ILE A 1 269 ? -7.687 13.085 9.631 1.00 95.00 269 ILE A N 1
ATOM 2118 C CA . ILE A 1 269 ? -7.616 12.049 8.586 1.00 95.00 269 ILE A CA 1
ATOM 2119 C C . ILE A 1 269 ? -8.241 12.566 7.284 1.00 95.00 269 ILE A C 1
ATOM 2121 O O . ILE A 1 269 ? -7.602 12.508 6.235 1.00 95.00 269 ILE A O 1
ATOM 2125 N N . ASN A 1 270 ? -9.457 13.118 7.350 1.00 94.31 270 ASN A N 1
ATOM 2126 C CA . ASN A 1 270 ? -10.149 13.662 6.177 1.00 94.31 270 ASN A CA 1
ATOM 2127 C C . ASN A 1 270 ? -9.363 14.796 5.509 1.00 94.31 270 ASN A C 1
ATOM 2129 O O . ASN A 1 270 ? -9.166 14.782 4.296 1.00 94.31 270 ASN A O 1
ATOM 2133 N N . SER A 1 271 ? -8.872 15.753 6.300 1.00 92.06 271 SER A N 1
ATOM 2134 C CA . SER A 1 271 ? -8.056 16.865 5.799 1.00 92.06 271 SER A CA 1
ATOM 2135 C C . SER A 1 271 ? -6.804 16.365 5.073 1.00 92.06 271 SER A C 1
ATOM 2137 O O . SER A 1 271 ? -6.489 16.812 3.967 1.00 92.06 271 SER A O 1
ATOM 2139 N N . HIS A 1 272 ? -6.125 15.368 5.648 1.00 89.50 272 HIS A N 1
ATOM 2140 C CA . HIS A 1 272 ? -4.931 14.798 5.041 1.00 89.50 272 HIS A CA 1
ATOM 2141 C C . HIS A 1 272 ? -5.227 14.096 3.705 1.00 89.50 272 HIS A C 1
ATOM 2143 O O . HIS A 1 272 ? -4.492 14.294 2.737 1.00 89.50 272 HIS A O 1
ATOM 2149 N N . LEU A 1 273 ? -6.318 13.331 3.625 1.00 88.19 273 LEU A N 1
ATOM 2150 C CA . LEU A 1 273 ? -6.712 12.621 2.405 1.00 88.19 273 LEU A CA 1
ATOM 2151 C C . LEU A 1 273 ? -7.135 13.559 1.269 1.00 88.19 273 LEU A C 1
ATOM 2153 O O . LEU A 1 273 ? -6.839 13.267 0.110 1.00 88.19 273 LEU A O 1
ATOM 2157 N N . LEU A 1 274 ? -7.783 14.682 1.594 1.00 83.44 274 LEU A N 1
ATOM 2158 C CA . LEU A 1 274 ? -8.135 15.729 0.627 1.00 83.44 274 LEU A CA 1
ATOM 2159 C C . LEU A 1 274 ? -6.895 16.450 0.083 1.00 83.44 274 LEU A C 1
ATOM 2161 O O . LEU A 1 274 ? -6.828 16.789 -1.099 1.00 83.44 274 LEU A O 1
ATOM 2165 N N . HIS A 1 275 ? -5.894 16.688 0.932 1.00 77.06 275 HIS A N 1
ATOM 2166 C CA . HIS A 1 275 ? -4.638 17.283 0.486 1.00 77.06 275 HIS A CA 1
ATOM 2167 C C . HIS A 1 275 ? -3.868 16.329 -0.442 1.00 77.06 275 HIS A C 1
ATOM 2169 O O . HIS A 1 275 ? -3.351 16.743 -1.479 1.00 77.06 275 HIS A O 1
ATOM 2175 N N . ASP A 1 276 ? -3.808 15.040 -0.100 1.00 69.94 276 ASP A N 1
ATOM 2176 C CA . ASP A 1 276 ? -3.087 14.042 -0.893 1.00 69.94 276 ASP A CA 1
ATOM 2177 C C . ASP A 1 276 ? -3.774 13.741 -2.235 1.00 69.94 276 ASP A C 1
ATOM 2179 O O . ASP A 1 276 ? -3.077 13.525 -3.232 1.00 69.94 276 ASP A O 1
ATOM 2183 N N . SER A 1 277 ? -5.112 13.790 -2.318 1.00 61.31 277 SER A N 1
ATOM 2184 C CA . SER A 1 277 ? -5.825 13.668 -3.602 1.00 61.31 277 SER A CA 1
ATOM 2185 C C . SER A 1 277 ? -5.468 14.783 -4.586 1.00 61.31 277 SER A C 1
ATOM 2187 O O . SER A 1 277 ? -5.493 14.559 -5.791 1.00 61.31 277 SER A O 1
ATOM 2189 N N . ASN A 1 278 ? -5.069 15.952 -4.078 1.00 55.09 278 ASN A N 1
ATOM 2190 C CA . ASN A 1 278 ? -4.652 17.097 -4.890 1.00 55.09 278 ASN A CA 1
ATOM 2191 C C . ASN A 1 278 ? -3.142 17.110 -5.195 1.00 55.09 278 ASN A C 1
ATOM 2193 O O . ASN A 1 278 ? -2.667 17.982 -5.922 1.00 55.09 278 ASN A O 1
ATOM 2197 N N . SER A 1 279 ? -2.369 16.166 -4.646 1.00 54.91 279 SER A N 1
ATOM 2198 C CA . SER A 1 279 ? -0.936 16.046 -4.922 1.00 54.91 279 SER A CA 1
ATOM 2199 C C . SER A 1 279 ? -0.685 15.265 -6.221 1.00 54.91 279 SER A C 1
ATOM 2201 O O . SER A 1 279 ? -1.351 14.272 -6.505 1.00 54.91 279 SER A O 1
ATOM 2203 N N . SER A 1 280 ? 0.304 15.684 -7.015 1.00 47.09 280 SER A N 1
ATOM 2204 C CA . SER A 1 280 ? 0.643 15.149 -8.351 1.00 47.09 280 SER A CA 1
ATOM 2205 C C . SER A 1 280 ? 1.234 13.725 -8.362 1.00 47.09 280 SER A C 1
ATOM 2207 O O . SER A 1 280 ? 1.915 13.328 -9.307 1.00 47.09 280 SER A O 1
ATOM 2209 N N . HIS A 1 281 ? 1.006 12.938 -7.309 1.00 50.69 281 HIS A N 1
ATOM 2210 C CA . HIS A 1 281 ? 1.560 11.592 -7.141 1.00 50.69 281 HIS A CA 1
ATOM 2211 C C . HIS A 1 281 ? 0.631 10.463 -7.620 1.00 50.69 281 HIS A C 1
ATOM 2213 O O . HIS A 1 281 ? 0.975 9.286 -7.468 1.00 50.69 281 HIS A O 1
ATOM 2219 N N . HIS A 1 282 ? -0.516 10.796 -8.219 1.00 53.66 282 HIS A N 1
ATOM 2220 C CA . HIS A 1 282 ? -1.408 9.823 -8.851 1.00 53.66 282 HIS A CA 1
ATOM 2221 C C . HIS A 1 282 ? -0.923 9.519 -10.268 1.00 53.66 282 HIS A C 1
ATOM 2223 O O . HIS A 1 282 ? -1.004 10.352 -11.162 1.00 53.66 282 HIS A O 1
ATOM 2229 N N . THR A 1 283 ? -0.382 8.318 -10.470 1.00 58.09 283 THR A N 1
ATOM 2230 C CA . THR A 1 283 ? -0.078 7.806 -11.815 1.00 58.09 283 THR A CA 1
ATOM 2231 C C . THR A 1 283 ? -1.268 6.967 -12.289 1.00 58.09 283 THR A C 1
ATOM 2233 O O . THR A 1 283 ? -1.441 5.854 -11.801 1.00 58.09 283 THR A O 1
ATOM 2236 N N . HIS A 1 284 ? -2.105 7.441 -13.206 1.00 55.62 284 HIS A N 1
ATOM 2237 C CA . HIS A 1 284 ? -3.187 6.602 -13.741 1.00 55.62 284 HIS A CA 1
ATOM 2238 C C . HIS A 1 284 ? -2.661 5.635 -14.812 1.00 55.62 284 HIS A C 1
ATOM 2240 O O . HIS A 1 284 ? -1.822 6.027 -15.620 1.00 55.62 284 HIS A O 1
ATOM 2246 N N . ALA A 1 285 ? -3.156 4.387 -14.861 1.00 49.50 285 ALA A N 1
ATOM 2247 C CA . ALA A 1 285 ? -2.822 3.412 -15.915 1.00 49.50 285 ALA A CA 1
ATOM 2248 C C . ALA A 1 285 ? -3.024 3.972 -17.323 1.00 49.50 285 ALA A C 1
ATOM 2250 O O . ALA A 1 285 ? -2.251 3.667 -18.231 1.00 49.50 285 ALA A O 1
ATOM 2251 N N . SER A 1 286 ? -4.083 4.768 -17.493 1.00 52.56 286 SER A N 1
ATOM 2252 C CA . SER A 1 286 ? -4.482 5.383 -18.760 1.00 52.56 286 SER A CA 1
ATOM 2253 C C . SER A 1 286 ? -3.433 6.337 -19.318 1.00 52.56 286 SER A C 1
ATOM 2255 O O . SER A 1 286 ? -3.328 6.488 -20.531 1.00 52.56 286 SER A O 1
ATOM 2257 N N . ASP A 1 287 ? -2.623 6.937 -18.447 1.00 56.62 287 ASP A N 1
ATOM 2258 C CA . ASP A 1 287 ? -1.639 7.949 -18.832 1.00 56.62 287 ASP A CA 1
ATOM 2259 C C . ASP A 1 287 ? -0.304 7.309 -19.250 1.00 56.62 287 ASP A C 1
ATOM 2261 O O . ASP A 1 287 ? 0.663 7.995 -19.592 1.00 56.62 287 ASP A O 1
ATOM 2265 N N . LEU A 1 288 ? -0.229 5.974 -19.223 1.00 62.53 288 LEU A N 1
ATOM 2266 C CA . LEU A 1 288 ? 1.007 5.225 -19.371 1.00 62.53 288 LEU A CA 1
ATOM 2267 C C . LEU A 1 288 ? 1.090 4.521 -20.723 1.00 62.53 288 LEU A C 1
ATOM 2269 O O . LEU A 1 288 ? 0.366 3.572 -21.020 1.00 62.53 288 LEU A O 1
ATOM 2273 N N . ARG A 1 289 ? 2.075 4.936 -21.523 1.00 72.56 289 ARG A N 1
ATOM 2274 C CA . ARG A 1 289 ? 2.474 4.258 -22.763 1.00 72.56 289 ARG A CA 1
ATOM 2275 C C . ARG A 1 289 ? 3.343 3.035 -22.445 1.00 72.56 289 ARG A C 1
ATOM 2277 O O . ARG A 1 289 ? 4.550 3.062 -22.657 1.00 72.56 289 ARG A O 1
ATOM 2284 N N . VAL A 1 290 ? 2.741 1.973 -21.910 1.00 85.00 290 VAL A N 1
ATOM 2285 C CA . VAL A 1 290 ? 3.383 0.648 -21.816 1.00 85.00 290 VAL A CA 1
ATOM 2286 C C . VAL A 1 290 ? 3.048 -0.133 -23.086 1.00 85.00 290 VAL A C 1
ATOM 2288 O O . VAL A 1 290 ? 1.870 -0.292 -23.407 1.00 85.00 290 VAL A O 1
ATOM 2291 N N . SER A 1 291 ? 4.061 -0.603 -23.821 1.00 90.00 291 SER A N 1
ATOM 2292 C CA . SER A 1 291 ? 3.832 -1.415 -25.027 1.00 90.00 291 SER A CA 1
ATOM 2293 C C . SER A 1 291 ? 3.137 -2.738 -24.681 1.00 90.00 291 SER A C 1
ATOM 2295 O O . SER A 1 291 ? 3.272 -3.240 -23.564 1.00 90.00 291 SER A O 1
ATOM 2297 N N . SER A 1 292 ? 2.421 -3.338 -25.635 1.00 90.06 292 SER A N 1
ATOM 2298 C CA . SER A 1 292 ? 1.735 -4.620 -25.409 1.00 90.06 292 SER A CA 1
ATOM 2299 C C . SER A 1 292 ? 2.695 -5.724 -24.945 1.00 90.06 292 SER A C 1
ATOM 2301 O O . SER A 1 292 ? 2.393 -6.435 -23.995 1.00 90.06 292 SER A O 1
ATOM 2303 N N . SER A 1 293 ? 3.901 -5.789 -25.519 1.00 92.50 293 SER A N 1
ATOM 2304 C CA . SER A 1 293 ? 4.921 -6.778 -25.135 1.00 92.50 293 SER A CA 1
ATOM 2305 C C . SER A 1 293 ? 5.473 -6.568 -23.716 1.00 92.50 293 SER A C 1
ATOM 2307 O O . SER A 1 293 ? 5.736 -7.530 -22.997 1.00 92.50 293 SER A O 1
ATOM 2309 N N . LEU A 1 294 ? 5.639 -5.314 -23.277 1.00 94.00 294 LEU A N 1
ATOM 2310 C CA . LEU A 1 294 ? 5.997 -5.003 -21.886 1.00 94.00 294 LEU A CA 1
ATOM 2311 C C . LEU A 1 294 ? 4.872 -5.387 -20.925 1.00 94.00 294 LEU A C 1
ATOM 2313 O O . LEU A 1 294 ? 5.129 -5.907 -19.842 1.00 94.00 294 LEU A O 1
ATOM 2317 N N . ARG A 1 295 ? 3.625 -5.109 -21.320 1.00 92.81 295 ARG A N 1
ATOM 2318 C CA . ARG A 1 295 ? 2.433 -5.428 -20.537 1.00 92.81 295 ARG A CA 1
ATOM 2319 C C . ARG A 1 295 ? 2.318 -6.931 -20.298 1.00 92.81 295 ARG A C 1
ATOM 2321 O O . ARG A 1 295 ? 2.089 -7.309 -19.159 1.00 92.81 295 ARG A O 1
ATOM 2328 N N . GLU A 1 296 ? 2.526 -7.761 -21.316 1.00 92.75 296 GLU A N 1
ATOM 2329 C CA . GLU A 1 296 ? 2.520 -9.227 -21.181 1.00 92.75 296 GLU A CA 1
ATOM 2330 C C . GLU A 1 296 ? 3.562 -9.707 -20.161 1.00 92.75 296 GLU A C 1
ATOM 2332 O O . GLU A 1 296 ? 3.212 -10.378 -19.197 1.00 92.75 296 GLU A O 1
ATOM 2337 N N . GLN A 1 297 ? 4.814 -9.252 -20.275 1.00 95.06 297 GLN A N 1
ATOM 2338 C CA . GLN A 1 297 ? 5.872 -9.609 -19.317 1.00 95.06 297 GLN A CA 1
ATOM 2339 C C . GLN A 1 297 ? 5.557 -9.167 -17.879 1.00 95.06 297 GLN A C 1
ATOM 2341 O O . GLN A 1 297 ? 5.889 -9.860 -16.916 1.00 95.06 297 GLN A O 1
ATOM 2346 N N . LEU A 1 298 ? 4.936 -7.996 -17.717 1.00 95.31 298 LEU A N 1
ATOM 2347 C CA . LEU A 1 298 ? 4.506 -7.502 -16.410 1.00 95.31 298 LEU A CA 1
ATOM 2348 C C . LEU A 1 298 ? 3.345 -8.327 -15.846 1.00 95.31 298 LEU A C 1
ATOM 2350 O O . LEU A 1 298 ? 3.345 -8.609 -14.650 1.00 95.31 298 LEU A O 1
ATOM 2354 N N . VAL A 1 299 ? 2.381 -8.717 -16.683 1.00 93.94 299 VAL A N 1
ATOM 2355 C CA . VAL A 1 299 ? 1.282 -9.610 -16.289 1.00 93.94 299 VAL A CA 1
ATOM 2356 C C . VAL A 1 299 ? 1.834 -10.953 -15.828 1.00 93.94 299 VAL A C 1
ATOM 2358 O O . VAL A 1 299 ? 1.442 -11.408 -14.758 1.00 93.94 299 VAL A O 1
ATOM 2361 N N . ASP A 1 300 ? 2.790 -11.531 -16.555 1.00 94.62 300 ASP A N 1
ATOM 2362 C CA . ASP A 1 300 ? 3.431 -12.791 -16.170 1.00 94.62 300 ASP A CA 1
ATOM 2363 C C . ASP A 1 300 ? 4.160 -12.666 -14.825 1.00 94.62 300 ASP A C 1
ATOM 2365 O O . ASP A 1 300 ? 4.001 -13.501 -13.933 1.00 94.62 300 ASP A O 1
ATOM 2369 N N . PHE A 1 301 ? 4.933 -11.592 -14.634 1.00 96.00 301 PHE A N 1
ATOM 2370 C CA . PHE A 1 301 ? 5.675 -11.371 -13.392 1.00 96.00 301 PHE A CA 1
ATOM 2371 C C . PHE A 1 301 ? 4.757 -11.110 -12.181 1.00 96.00 301 PHE A C 1
ATOM 2373 O O . PHE A 1 301 ? 5.061 -11.549 -11.071 1.00 96.00 301 PHE A O 1
ATOM 2380 N N . TYR A 1 302 ? 3.633 -10.415 -12.382 1.00 95.88 302 TYR A N 1
ATOM 2381 C CA . TYR A 1 302 ? 2.649 -10.095 -11.340 1.00 95.88 302 TYR A CA 1
ATOM 2382 C C . TYR A 1 302 ? 1.410 -10.999 -11.367 1.00 95.88 302 TYR A C 1
ATOM 2384 O O . TYR A 1 302 ? 0.368 -10.625 -10.826 1.00 95.88 302 TYR A O 1
ATOM 2392 N N . TRP A 1 303 ? 1.497 -12.184 -11.973 1.00 94.12 303 TRP A N 1
ATOM 2393 C CA . TRP A 1 303 ? 0.341 -13.052 -12.207 1.00 94.12 303 TRP A CA 1
ATOM 2394 C C . TRP A 1 303 ? -0.469 -13.347 -10.935 1.00 94.12 303 TRP A C 1
ATOM 2396 O O . TRP A 1 303 ? -1.696 -13.260 -10.943 1.00 94.12 303 TRP A O 1
ATOM 2406 N N . GLU A 1 304 ? 0.204 -13.620 -9.813 1.00 91.75 304 GLU A N 1
ATOM 2407 C CA . GLU A 1 304 ? -0.472 -13.871 -8.533 1.00 91.75 304 GLU A CA 1
ATOM 2408 C C . GLU A 1 304 ? -1.256 -12.662 -8.014 1.00 91.75 304 GLU A C 1
ATOM 2410 O O . GLU A 1 304 ? -2.316 -12.835 -7.413 1.00 91.75 304 GLU A O 1
ATOM 2415 N N . ASP A 1 305 ? -0.782 -11.441 -8.266 1.00 94.12 305 ASP A N 1
ATOM 2416 C CA . ASP A 1 305 ? -1.510 -10.234 -7.875 1.00 94.12 305 ASP A CA 1
ATOM 2417 C C . ASP A 1 305 ? -2.802 -10.112 -8.693 1.00 94.12 305 ASP A C 1
ATOM 2419 O O . ASP A 1 305 ? -3.873 -9.896 -8.128 1.00 94.12 305 ASP A O 1
ATOM 2423 N N . TYR A 1 306 ? -2.723 -10.329 -10.012 1.00 90.69 306 TYR A N 1
ATOM 2424 C CA . TYR A 1 306 ? -3.903 -10.348 -10.880 1.00 90.69 306 TYR A CA 1
ATOM 2425 C C . TYR A 1 306 ? -4.892 -11.435 -10.462 1.00 90.69 306 TYR A C 1
ATOM 2427 O O . TYR A 1 306 ? -6.083 -11.159 -10.324 1.00 90.69 306 TYR A O 1
ATOM 2435 N N . ARG A 1 307 ? -4.410 -12.647 -10.176 1.00 89.31 307 ARG A N 1
ATOM 2436 C CA . ARG A 1 307 ? -5.258 -13.745 -9.704 1.00 89.31 307 ARG A CA 1
ATOM 2437 C C . ARG A 1 307 ? -6.015 -13.376 -8.428 1.00 89.31 307 ARG A C 1
ATOM 2439 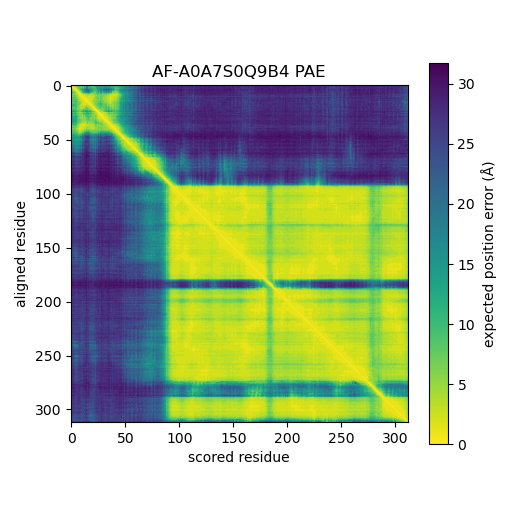O O . ARG A 1 307 ? -7.190 -13.702 -8.316 1.00 89.31 307 ARG A O 1
ATOM 2446 N N . LEU A 1 308 ? -5.373 -12.699 -7.475 1.00 84.75 308 LEU A N 1
ATOM 2447 C CA . LEU A 1 308 ? -6.025 -12.278 -6.231 1.00 84.75 308 LEU A CA 1
ATOM 2448 C C . LEU A 1 308 ? -7.049 -11.165 -6.467 1.00 84.75 308 LEU A C 1
ATOM 2450 O O . LEU A 1 308 ? -8.168 -11.244 -5.960 1.00 84.75 308 LEU A O 1
ATOM 2454 N N . PHE A 1 309 ? -6.704 -10.149 -7.255 1.00 82.88 309 PHE A N 1
ATOM 2455 C CA . PHE A 1 309 ? -7.563 -8.975 -7.431 1.00 82.88 309 PHE A CA 1
ATOM 2456 C C . PHE A 1 309 ? -8.773 -9.228 -8.330 1.00 82.88 309 PHE A C 1
ATOM 2458 O O . PHE A 1 309 ? -9.760 -8.518 -8.208 1.00 82.88 309 PHE A O 1
ATOM 2465 N N . LEU A 1 310 ? -8.736 -10.252 -9.186 1.00 74.75 310 LEU A N 1
ATOM 2466 C CA . LEU A 1 310 ? -9.872 -10.642 -10.029 1.00 74.75 310 LEU A CA 1
ATOM 2467 C C . LEU A 1 310 ? -10.933 -11.477 -9.286 1.00 74.75 310 LEU A C 1
ATOM 2469 O O . LEU A 1 310 ? -11.970 -11.796 -9.859 1.00 74.75 310 LEU A O 1
ATOM 2473 N N . THR A 1 311 ? -10.686 -11.860 -8.028 1.00 60.66 311 THR A N 1
ATOM 2474 C CA . THR A 1 311 ? -11.597 -12.724 -7.247 1.00 60.66 311 THR A CA 1
ATOM 2475 C C . THR A 1 311 ? -12.572 -11.970 -6.332 1.00 60.66 311 THR A C 1
ATOM 2477 O O . THR A 1 311 ? -13.354 -12.614 -5.626 1.00 60.66 311 THR A O 1
ATOM 2480 N N . LYS A 1 312 ? -12.548 -10.631 -6.315 1.00 52.97 312 LYS A N 1
ATOM 2481 C CA . LYS A 1 312 ? -13.423 -9.765 -5.503 1.00 52.97 312 LYS A CA 1
ATOM 2482 C C . LYS A 1 312 ? -13.897 -8.567 -6.314 1.00 52.97 312 LYS A C 1
ATOM 2484 O O . LYS A 1 312 ? -15.019 -8.105 -6.018 1.00 52.97 312 LYS A O 1
#

Organism: NCBI:txid221442

Solvent-accessible surface area (backbone atoms only — not comparable to full-atom values): 18374 Å² total; per-residue (Å²): 115,96,86,57,87,81,50,47,34,42,37,32,33,70,81,77,75,46,76,49,79,34,83,74,79,66,74,90,76,55,80,81,80,50,86,51,54,52,73,47,77,45,81,77,78,86,80,79,66,72,67,65,66,53,60,66,53,62,71,66,68,78,56,75,76,59,57,59,62,51,49,53,50,52,52,52,60,54,58,73,71,62,83,66,93,77,81,85,57,94,72,63,53,46,44,64,31,26,35,49,26,76,88,59,29,33,37,34,38,45,34,64,70,25,57,36,69,60,52,52,51,45,39,28,51,76,64,68,50,92,67,95,55,91,60,65,34,12,36,71,75,69,76,43,48,72,69,54,47,57,52,50,51,68,36,87,85,39,48,28,35,36,36,40,57,61,66,66,38,27,44,48,48,31,43,47,63,34,41,63,36,74,60,93,87,55,61,7,46,53,48,39,21,71,58,62,73,37,55,80,89,53,72,46,70,66,59,49,59,79,34,31,91,84,39,21,76,84,36,73,60,56,30,53,66,32,50,35,46,56,30,37,49,58,79,38,48,84,50,37,78,39,81,40,49,47,94,45,39,71,77,51,52,59,66,75,42,60,94,44,53,58,68,72,52,53,50,51,46,50,54,50,39,58,52,55,73,72,42,92,79,75,67,58,62,89,80,53,92,69,52,70,72,57,47,52,56,48,46,65,72,32,38,68,41,53,60,58,65,75,74,115

InterPro domains:
  IPR005331 Sulfotransferase [PF03567] (99-309)

Radius of gyration: 22.53 Å; Cα contacts (8 Å, |Δi|>4): 372; chains: 1; bounding box: 63×35×60 Å

Foldseek 3Di:
DLVDPDFQKKKAFQVPRDIDTDNDDDPVPDPPPPPRMDMDTDDNPPDDDPPVVVVVVVVVVVPPPVVVVVVVVVLVVLVVVLPDDDPDDPLCPQLLQWFAQVLLQEIERHAQLLCSQLVQVLSCLSNVHPDRDRSCRGCVVSSQDLVNVVVSLQDPVHQFEYRDEDLVLLLVLLLCQQCPDPPPVDCSVPRCCVQQVDDNVRSDLVSSLVRLVPRQCVDRSRNAPCPHSSNCCVVVVVSRPYYHYSVCCLVVVLVSCVVSGDPVSSVVSNVSSVVVVPDPSDDDPVVDPDDPVSVVSSCVRNVSNVVSVVPD

pLDDT: mean 78.39, std 20.49, range [33.75, 98.06]

Secondary structure (DSSP, 8-state):
-TTSTT-SEEEEETTT--EEEESS--STT-----TTEEEEE----TTS-TTHHHHHHHHHGGGTTHHHHHHHHHHHHHHTT--S-----TT-TTGGGEEEETTTTEEEEE-TTTTHHHHHHHHHHHTT-SS--TTTTSGGGGT--HHHHHHHHH-TTSEEEEEE--HHHHHHHHHIIIII---TTS-HHHHHHHHH---TTT--HHHHHTTHHHHGGGSTTTS-GGGHHHHHHHHTGGG-SEEEEGGGHHHHHHHHHTTTS-HHHHHHHHHHHHHHHTSTT---GGG----HHHHHHHHHHTHHHHHHHTT-